Protein 1UYN (pdb70)

Foldseek 3Di:
DPCQQFVVVVLVVVVVVVVQVVQVVVQVPDDDFKKKKWKKKWKWKWFDDPNWIKIKIKIKIKIKMKGDPDPFKIKMKMWMWMWMKMDTVFKIKIKTKIKMKMKMWGDPPQFWIKMKIKMKMKMKIWMWGHPDDPFIWIKIKMKMKMKIWIKIWGWDCVFTKIKMWTKMKIWMWIAWMWTPGDPPTQTFHIDIDIWIKIKIKMWTWNAPDPFKIKIKMKMKMWTPDDDTSDTVSIDIKIKIKMWMWGDPDPFKIKIWMWMWIDDVRIIMIMIMIMMMGDD

Solvent-accessible surface area: 13043 Å² total; per-residue (Å²): 135,16,48,3,0,11,5,0,0,7,1,0,2,22,0,0,2,26,8,5,73,12,11,3,19,13,3,42,48,19,45,97,34,64,30,47,32,53,27,43,9,91,9,21,10,59,34,44,37,76,66,34,99,4,125,1,185,6,30,2,90,20,90,5,80,1,20,82,101,34,177,64,30,2,38,10,44,14,88,2,110,11,130,4,56,2,47,26,134,56,14,74,3,85,3,50,7,96,4,78,0,34,6,88,30,88,18,51,52,144,132,7,18,107,0,22,10,74,0,95,0,123,5,94,0,30,3,37,40,53,49,50,106,109,78,100,0,68,7,57,2,59,0,20,0,49,1,100,9,57,17,39,6,81,42,57,134,142,23,49,57,17,65,40,28,21,81,10,94,0,45,0,107,2,75,64,16,66,17,154,64,26,111,69,38,70,62,2,83,79,31,82,35,18,0,59,0,14,32,50,21,87,33,102,16,87,67,114,63,140,47,22,32,79,5,42,28,51,20,67,23,99,27,88,68,45,62,86,5,89,11,101,63,114,87,58,35,118,34,62,10,105,5,27,20,46,78,140,40,98,24,124,10,4,19,51,35,99,28,93,7,16,23,145,99,12,10,1,96,11,20,25,97,1,75,2,62,36,166

Secondary structure (DSSP, 8-state):
--HHHHHHHHHHHHHHHHHHHHHHHTTTS--SSEEEEEEEEEEEEEEE-SS-EEEEEEEEEEEEEEEEEETTEEEEEEEEEEEEEEEETTEEEEEEEEEEEEEEEEEETTTEEEEEEEEEEEEEEEEEEE-SSS-EEEEEEEEEEEEEEEEEEE-----EEEEEEEEEEEEEEE--EEEES-TT--EE--EEEEEEEEEEEEEEEEE-SSSEEEEEEEEEEEESS----PPP---EEEEEEEEEEEEEETTEEEEEEEEEEEETTEEEEEEEEEEEEE-

Structure (mmCIF, N/CA/C/O backbone):
data_1UYN
#
_entry.id   1UYN
#
_cell.length_a   57.970
_cell.length_b   57.970
_cell.length_c   346.435
_cell.angle_alpha   90.00
_cell.angle_beta   90.00
_cell.angle_gamma   120.00
#
_symmetry.space_group_name_H-M   'P 61 2 2'
#
loop_
_entity.id
_entity.type
_entity.pdbx_description
1 polymer NALP
2 non-polymer 'PENTAETHYLENE GLYCOL MONODECYL ETHER'
3 non-polymer 'SULFATE ION'
4 water water
#
loop_
_atom_site.group_PDB
_atom_site.id
_atom_site.type_symbol
_atom_site.label_atom_id
_atom_site.label_alt_id
_atom_site.label_comp_id
_atom_site.label_asym_id
_atom_site.label_entity_id
_atom_site.label_seq_id
_atom_site.pdbx_PDB_ins_code
_atom_site.Cartn_x
_atom_site.Cartn_y
_atom_site.Cartn_z
_atom_site.occupancy
_atom_site.B_iso_or_equiv
_atom_site.auth_seq_id
_atom_site.auth_comp_id
_atom_site.auth_asym_id
_atom_site.auth_atom_id
_atom_site.pdbx_PDB_model_num
ATOM 1 N N . ALA A 1 10 ? 10.692 23.285 209.955 1.00 40.24 786 ALA X N 1
ATOM 2 C CA . ALA A 1 10 ? 11.116 22.612 208.699 1.00 40.02 786 ALA X CA 1
ATOM 3 C C . ALA A 1 10 ? 9.921 22.310 207.781 1.00 39.97 786 ALA X C 1
ATOM 4 O O . ALA A 1 10 ? 9.457 21.154 207.694 1.00 41.72 786 ALA X O 1
ATOM 6 N N . ALA A 1 11 ? 9.451 23.346 207.070 1.00 38.45 787 ALA X N 1
ATOM 7 C CA . ALA A 1 11 ? 8.568 23.199 205.898 1.00 36.12 787 ALA X CA 1
ATOM 8 C C . ALA A 1 11 ? 9.383 23.003 204.597 1.00 33.97 787 ALA X C 1
ATOM 9 O O . ALA A 1 11 ? 9.273 23.760 203.607 1.00 34.29 787 ALA X O 1
ATOM 11 N N . THR A 1 12 ? 10.199 21.957 204.587 1.00 30.86 788 THR X N 1
ATOM 12 C CA . THR A 1 12 ? 10.956 21.607 203.390 1.00 28.12 788 THR X CA 1
ATOM 13 C C . THR A 1 12 ? 10.023 21.082 202.316 1.00 26.21 788 THR X C 1
ATOM 14 O O . THR A 1 12 ? 10.446 20.961 201.148 1.00 25.60 788 THR X O 1
ATOM 18 N N . VAL A 1 13 ? 8.790 20.735 202.707 1.00 23.70 789 VAL X N 1
ATOM 19 C CA . VAL A 1 13 ? 7.822 20.171 201.774 1.00 22.43 789 VAL X CA 1
ATOM 20 C C . VAL A 1 13 ? 7.397 21.154 200.692 1.00 20.84 789 VAL X C 1
ATOM 21 O O . VAL A 1 13 ? 7.208 20.754 199.534 1.00 21.61 789 VAL X O 1
ATOM 25 N N . TYR A 1 14 ? 7.310 22.428 201.014 1.00 18.52 790 TYR X N 1
ATOM 26 C CA . TYR A 1 14 ? 7.067 23.387 199.965 1.00 17.92 790 TYR X CA 1
ATOM 27 C C . TYR A 1 14 ? 8.245 23.538 198.993 1.00 17.52 790 TYR X C 1
ATOM 28 O O . TYR A 1 14 ? 8.030 23.579 197.801 1.00 17.31 790 TYR X O 1
ATOM 37 N N . ALA A 1 15 ? 9.478 23.635 199.491 1.00 17.29 791 ALA X N 1
ATOM 38 C CA . ALA A 1 15 ? 10.657 23.729 198.607 1.00 17.13 791 ALA X CA 1
ATOM 39 C C . ALA A 1 15 ? 10.752 22.535 197.672 1.00 17.46 791 ALA X C 1
ATOM 40 O O . ALA A 1 15 ? 11.008 22.688 196.503 1.00 17.44 791 ALA X O 1
ATOM 42 N N . ASP A 1 16 ? 10.542 21.353 198.228 1.00 17.94 792 ASP X N 1
ATOM 43 C CA . ASP A 1 16 ? 10.699 20.094 197.544 1.00 18.18 792 ASP X CA 1
ATOM 44 C C . ASP A 1 16 ? 9.669 19.848 196.472 1.00 18.02 792 ASP X C 1
ATOM 45 O O . ASP A 1 16 ? 9.992 19.300 195.417 1.00 18.45 792 ASP X O 1
ATOM 50 N N . SER A 1 17 ? 8.418 20.179 196.755 1.00 18.24 793 SER X N 1
ATOM 51 C CA . SER A 1 17 ? 7.345 20.035 195.759 1.00 18.36 793 SER X CA 1
ATOM 52 C C . SER A 1 17 ? 7.564 21.001 194.616 1.00 18.89 793 SER X C 1
ATOM 53 O O . SER A 1 17 ? 7.540 20.608 193.446 1.00 18.65 793 SER X O 1
ATOM 56 N N . THR A 1 18 ? 7.861 22.258 194.927 1.00 19.88 794 THR X N 1
ATOM 57 C CA . THR A 1 18 ? 8.227 23.197 193.861 1.00 20.80 794 THR X CA 1
ATOM 58 C C . THR A 1 18 ? 9.382 22.683 193.020 1.00 20.71 794 THR X C 1
ATOM 59 O O . THR A 1 18 ? 9.310 22.687 191.802 1.00 21.65 794 THR X O 1
ATOM 63 N N . ALA A 1 19 ? 10.445 22.249 193.673 1.00 20.65 795 ALA X N 1
ATOM 64 C CA . ALA A 1 19 ? 11.587 21.622 192.980 1.00 21.19 795 ALA X CA 1
ATOM 65 C C . ALA A 1 19 ? 11.157 20.449 192.073 1.00 21.58 795 ALA X C 1
ATOM 66 O O . ALA A 1 19 ? 11.649 20.321 190.943 1.00 21.91 795 ALA X O 1
ATOM 68 N N . ALA A 1 20 ? 10.268 19.588 192.589 1.00 21.57 796 ALA X N 1
ATOM 69 C CA . ALA A 1 20 ? 9.757 18.446 191.824 1.00 21.51 796 ALA X CA 1
ATOM 70 C C . ALA A 1 20 ? 9.003 18.877 190.577 1.00 21.03 796 ALA X C 1
ATOM 71 O O . ALA A 1 20 ? 9.093 18.224 189.558 1.00 20.67 796 ALA X O 1
ATOM 73 N N . HIS A 1 21 ? 8.280 19.990 190.667 1.00 21.48 797 HIS X N 1
ATOM 74 C CA . HIS A 1 21 ? 7.546 20.536 189.528 1.00 21.52 797 HIS X CA 1
ATOM 75 C C . HIS A 1 21 ? 8.488 21.100 188.443 1.00 21.97 797 HIS X C 1
ATOM 76 O O . HIS A 1 21 ? 8.360 20.753 187.260 1.00 22.29 797 HIS X O 1
ATOM 83 N N . ALA A 1 22 ? 9.408 21.976 188.844 1.00 21.54 798 ALA X N 1
ATOM 84 C CA . ALA A 1 22 ? 10.452 22.488 187.931 1.00 21.45 798 ALA X CA 1
ATOM 85 C C . ALA A 1 22 ? 11.202 21.401 187.163 1.00 21.18 798 ALA X C 1
ATOM 86 O O . ALA A 1 22 ? 11.597 21.577 186.001 1.00 20.47 798 ALA X O 1
ATOM 88 N N . ASP A 1 23 ? 11.448 20.298 187.855 1.00 21.47 799 ASP X N 1
ATOM 89 C CA . ASP A 1 23 ? 12.254 19.203 187.332 1.00 20.72 799 ASP X CA 1
ATOM 90 C C . ASP A 1 23 ? 11.421 18.495 186.279 1.00 21.08 799 ASP X C 1
ATOM 91 O O . ASP A 1 23 ? 11.902 18.205 185.194 1.00 22.10 799 ASP X O 1
ATOM 96 N N . MET A 1 24 ? 10.149 18.269 186.583 1.00 21.20 800 MET X N 1
ATOM 97 C CA . MET A 1 24 ? 9.227 17.707 185.610 1.00 21.28 800 MET X CA 1
ATOM 98 C C . MET A 1 24 ? 9.062 18.581 184.412 1.00 20.13 800 MET X C 1
ATOM 99 O O . MET A 1 24 ? 8.994 18.071 183.304 1.00 20.42 800 MET X O 1
ATOM 104 N N . GLN A 1 25 ? 8.974 19.883 184.641 1.00 20.29 801 GLN X N 1
ATOM 105 C CA . GLN A 1 25 ? 8.844 20.897 183.602 1.00 20.33 801 GLN X CA 1
ATOM 106 C C . GLN A 1 25 ? 10.007 20.895 182.624 1.00 21.05 801 GLN X C 1
ATOM 107 O O . GLN A 1 25 ? 9.810 21.179 181.460 1.00 23.09 801 GLN X O 1
ATOM 113 N N . GLY A 1 26 ? 11.214 20.568 183.057 1.00 21.01 802 GLY X N 1
ATOM 114 C CA . GLY A 1 26 ? 12.327 20.518 182.134 1.00 20.81 802 GLY X CA 1
ATOM 115 C C . GLY A 1 26 ? 12.153 19.399 181.117 1.00 21.36 802 GLY X C 1
ATOM 116 O O . GLY A 1 26 ? 12.620 19.488 179.964 1.00 22.02 802 GLY X O 1
ATOM 117 N N . ARG A 1 27 ? 11.549 18.300 181.538 1.00 21.41 803 ARG X N 1
ATOM 118 C CA . ARG A 1 27 ? 11.339 17.216 180.603 1.00 22.21 803 ARG X CA 1
ATOM 119 C C . ARG A 1 27 ? 10.173 17.560 179.682 1.00 22.59 803 ARG X C 1
ATOM 120 O O . ARG A 1 27 ? 10.219 17.222 178.487 1.00 22.61 803 ARG X O 1
ATOM 128 N N . ARG A 1 28 ? 9.156 18.249 180.206 1.00 21.72 804 ARG X N 1
ATOM 129 C CA . ARG A 1 28 ? 8.045 18.655 179.349 1.00 21.67 804 ARG X CA 1
ATOM 130 C C . ARG A 1 28 ? 8.560 19.489 178.201 1.00 21.42 804 ARG X C 1
ATOM 131 O O . ARG A 1 28 ? 8.114 19.327 177.070 1.00 20.90 804 ARG X O 1
ATOM 139 N N . LEU A 1 29 ? 9.492 20.386 178.495 1.00 21.88 805 LEU X N 1
ATOM 140 C CA . LEU A 1 29 ? 10.098 21.218 177.466 1.00 22.37 805 LEU X CA 1
ATOM 141 C C . LEU A 1 29 ? 10.938 20.367 176.469 1.00 22.98 805 LEU X C 1
ATOM 142 O O . LEU A 1 29 ? 10.952 20.632 175.256 1.00 22.08 805 LEU X O 1
ATOM 147 N N . LYS A 1 30 ? 11.638 19.357 176.988 1.00 23.59 806 LYS X N 1
ATOM 148 C CA . LYS A 1 30 ? 12.434 18.461 176.148 1.00 24.26 806 LYS X CA 1
ATOM 149 C C . LYS A 1 30 ? 11.533 17.869 175.082 1.00 23.01 806 LYS X C 1
ATOM 150 O O . LYS A 1 30 ? 11.899 17.795 173.927 1.00 23.58 806 LYS X O 1
ATOM 156 N N . ALA A 1 31 ? 10.341 17.479 175.479 1.00 21.90 807 ALA X N 1
ATOM 157 C CA . ALA A 1 31 ? 9.409 16.759 174.625 1.00 21.45 807 ALA X CA 1
ATOM 158 C C . ALA A 1 31 ? 8.909 17.614 173.433 1.00 21.56 807 ALA X C 1
ATOM 159 O O . ALA A 1 31 ? 8.745 17.150 172.305 1.00 21.15 807 ALA X O 1
ATOM 161 N N . VAL A 1 32 ? 8.667 18.874 173.707 1.00 21.51 808 VAL X N 1
ATOM 162 C CA . VAL A 1 32 ? 8.272 19.823 172.697 1.00 21.68 808 VAL X CA 1
ATOM 163 C C . VAL A 1 32 ? 9.448 20.114 171.746 1.00 22.15 808 VAL X C 1
ATOM 164 O O . VAL A 1 32 ? 9.259 20.332 170.548 1.00 21.80 808 VAL X O 1
ATOM 168 N N . SER A 1 33 ? 10.657 20.159 172.298 1.00 22.43 809 SER X N 1
ATOM 169 C CA . SER A 1 33 ? 11.877 20.370 171.511 1.00 22.76 809 SER X CA 1
ATOM 170 C C . SER A 1 33 ? 12.207 19.151 170.674 1.00 23.06 809 SER X C 1
ATOM 171 O O . SER A 1 33 ? 12.778 19.270 169.620 1.00 23.31 809 SER X O 1
ATOM 174 N N . ASP A 1 34 ? 11.875 17.968 171.153 1.00 24.05 810 ASP X N 1
ATOM 175 C CA . ASP A 1 34 ? 12.085 16.765 170.366 1.00 24.79 810 ASP X CA 1
ATOM 176 C C . ASP A 1 34 ? 11.134 16.806 169.151 1.00 24.27 810 ASP X C 1
ATOM 177 O O . ASP A 1 34 ? 11.526 16.439 168.039 1.00 23.98 810 ASP X O 1
ATOM 182 N N . GLY A 1 35 ? 9.934 17.352 169.361 1.00 23.18 811 GLY X N 1
ATOM 183 C CA . GLY A 1 35 ? 8.931 17.514 168.344 1.00 23.02 811 GLY X CA 1
ATOM 184 C C . GLY A 1 35 ? 9.276 18.399 167.184 1.00 23.93 811 GLY X C 1
ATOM 185 O O . GLY A 1 35 ? 8.572 18.413 166.164 1.00 23.95 811 GLY X O 1
ATOM 186 N N . LEU A 1 36 ? 10.328 19.189 167.350 1.00 25.76 812 LEU X N 1
ATOM 187 C CA . LEU A 1 36 ? 10.897 20.002 166.272 1.00 26.67 812 LEU X CA 1
ATOM 188 C C . LEU A 1 36 ? 11.717 19.190 165.271 1.00 28.79 812 LEU X C 1
ATOM 189 O O . LEU A 1 36 ? 11.857 19.600 164.118 1.00 29.13 812 LEU X O 1
ATOM 194 N N . ASP A 1 37 ? 12.250 18.050 165.709 1.00 31.35 813 ASP X N 1
ATOM 195 C CA . ASP A 1 37 ? 13.157 17.226 164.892 1.00 33.78 813 ASP X CA 1
ATOM 196 C C . ASP A 1 37 ? 12.388 16.346 163.883 1.00 36.73 813 ASP X C 1
ATOM 197 O O . ASP A 1 37 ? 12.777 16.208 162.732 1.00 36.93 813 ASP X O 1
ATOM 202 N N . HIS A 1 38 ? 11.274 15.781 164.334 1.00 40.71 814 HIS X N 1
ATOM 203 C CA . HIS A 1 38 ? 10.550 14.742 163.592 1.00 43.72 814 HIS X CA 1
ATOM 204 C C . HIS A 1 38 ? 10.112 15.227 162.230 1.00 44.64 814 HIS X C 1
ATOM 205 O O . HIS A 1 38 ? 10.114 14.469 161.270 1.00 45.54 814 HIS X O 1
ATOM 212 N N . ASN A 1 39 ? 9.770 16.506 162.157 1.00 45.91 815 ASN X N 1
ATOM 213 C CA . ASN A 1 39 ? 9.011 17.046 161.041 1.00 46.67 815 ASN X CA 1
ATOM 214 C C . ASN A 1 39 ? 9.669 16.835 159.680 1.00 46.58 815 ASN X C 1
ATOM 215 O O . ASN A 1 39 ? 10.869 17.092 159.506 1.00 47.00 815 ASN X O 1
ATOM 220 N N . GLY A 1 40 ? 8.852 16.307 158.758 1.00 46.10 816 GLY X N 1
ATOM 221 C CA . GLY A 1 40 ? 9.131 16.218 157.332 1.00 45.23 816 GLY X CA 1
ATOM 222 C C . GLY A 1 40 ? 8.217 17.254 156.687 1.00 44.30 816 GLY X C 1
ATOM 223 O O . GLY A 1 40 ? 8.276 18.409 157.066 1.00 45.34 816 GLY X O 1
ATOM 224 N N . THR A 1 41 ? 7.381 16.871 155.725 1.00 43.13 817 THR X N 1
ATOM 225 C CA . THR A 1 41 ? 6.413 17.809 155.122 1.00 41.64 817 THR X CA 1
ATOM 226 C C . THR A 1 41 ? 5.651 18.990 155.767 1.00 40.20 817 THR X C 1
ATOM 227 O O . THR A 1 41 ? 6.200 20.082 155.940 1.00 40.38 817 THR X O 1
ATOM 229 N N . GLY A 1 42 ? 4.377 18.787 156.084 1.00 37.87 818 GLY X N 1
ATOM 230 C CA . GLY A 1 42 ? 3.476 19.901 156.287 1.00 35.66 818 GLY X CA 1
ATOM 231 C C . GLY A 1 42 ? 3.359 20.297 157.730 1.00 33.49 818 GLY X C 1
ATOM 232 O O . GLY A 1 42 ? 4.221 21.004 158.270 1.00 33.63 818 GLY X O 1
ATOM 233 N N . LEU A 1 43 ? 2.272 19.863 158.340 1.00 30.76 819 LEU X N 1
ATOM 234 C CA . LEU A 1 43 ? 1.898 20.288 159.681 1.00 29.01 819 LEU X CA 1
ATOM 235 C C . LEU A 1 43 ? 1.401 19.086 160.447 1.00 27.80 819 LEU X C 1
ATOM 236 O O . LEU A 1 43 ? 0.517 18.382 159.985 1.00 27.15 819 LEU X O 1
ATOM 241 N N . ARG A 1 44 ? 2.006 18.835 161.595 1.00 26.97 820 ARG X N 1
ATOM 242 C CA . ARG A 1 44 ? 1.580 17.780 162.483 1.00 27.14 820 ARG X CA 1
ATOM 243 C C . ARG A 1 44 ? 0.732 18.343 163.637 1.00 25.93 820 ARG X C 1
ATOM 244 O O . ARG A 1 44 ? 1.017 19.443 164.169 1.00 24.93 820 ARG X O 1
ATOM 252 N N . VAL A 1 45 ? -0.262 17.558 164.055 1.00 24.08 821 VAL X N 1
ATOM 253 C CA . VAL A 1 45 ? -0.936 17.784 165.324 1.00 23.71 821 VAL X CA 1
ATOM 254 C C . VAL A 1 45 ? -0.663 16.563 166.235 1.00 23.78 821 VAL X C 1
ATOM 255 O O . VAL A 1 45 ? -0.746 15.438 165.797 1.00 22.74 821 VAL X O 1
ATOM 259 N N . ILE A 1 46 ? -0.327 16.808 167.499 1.00 24.58 822 ILE X N 1
ATOM 260 C CA . ILE A 1 46 ? 0.258 15.789 168.373 1.00 25.49 822 ILE X CA 1
ATOM 261 C C . ILE A 1 46 ? -0.399 15.745 169.756 1.00 24.77 822 ILE X C 1
ATOM 262 O O . ILE A 1 46 ? -0.486 16.758 170.427 1.00 24.71 822 ILE X O 1
ATOM 267 N N . ALA A 1 47 ? -0.860 14.576 170.169 1.00 24.29 823 ALA X N 1
ATOM 268 C CA . ALA A 1 47 ? -1.391 14.369 171.524 1.00 24.77 823 ALA X CA 1
ATOM 269 C C . ALA A 1 47 ? -0.521 13.352 172.259 1.00 25.08 823 ALA X C 1
ATOM 270 O O . ALA A 1 47 ? -0.241 12.280 171.721 1.00 25.10 823 ALA X O 1
ATOM 272 N N . GLN A 1 48 ? -0.139 13.667 173.491 1.00 25.59 824 GLN X N 1
ATOM 273 C CA . GLN A 1 48 ? 0.894 12.932 174.230 1.00 26.06 824 GLN X CA 1
ATOM 274 C C . GLN A 1 48 ? 0.524 12.808 175.716 1.00 26.63 824 GLN X C 1
ATOM 275 O O . GLN A 1 48 ? -0.031 13.732 176.319 1.00 25.29 824 GLN X O 1
ATOM 281 N N . THR A 1 49 ? 0.847 11.649 176.287 1.00 27.52 825 THR X N 1
ATOM 282 C CA . THR A 1 49 ? 0.988 11.483 177.736 1.00 28.01 825 THR X CA 1
ATOM 283 C C . THR A 1 49 ? 2.426 11.194 178.183 1.00 27.75 825 THR X C 1
ATOM 284 O O . THR A 1 49 ? 3.023 10.205 177.769 1.00 26.68 825 THR X O 1
ATOM 288 N N . GLN A 1 50 ? 2.964 12.038 179.053 1.00 28.28 826 GLN X N 1
ATOM 289 C CA . GLN A 1 50 ? 4.263 11.768 179.669 1.00 28.86 826 GLN X CA 1
ATOM 290 C C . GLN A 1 50 ? 4.016 11.368 181.121 1.00 28.48 826 GLN X C 1
ATOM 291 O O . GLN A 1 50 ? 3.406 12.123 181.823 1.00 28.93 826 GLN X O 1
ATOM 297 N N . GLN A 1 51 ? 4.424 10.166 181.539 1.00 28.64 827 GLN X N 1
ATOM 298 C CA . GLN A 1 51 ? 4.461 9.766 182.971 1.00 28.91 827 GLN X CA 1
ATOM 299 C C . GLN A 1 51 ? 5.888 9.860 183.567 1.00 27.73 827 GLN X C 1
ATOM 300 O O . GLN A 1 51 ? 6.861 9.550 182.912 1.00 27.09 827 GLN X O 1
ATOM 306 N N . ASP A 1 52 ? 5.976 10.267 184.827 1.00 27.41 828 ASP X N 1
ATOM 307 C CA . ASP A 1 52 ? 7.230 10.519 185.546 1.00 26.71 828 ASP X CA 1
ATOM 308 C C . ASP A 1 52 ? 7.185 9.800 186.869 1.00 25.99 828 ASP X C 1
ATOM 309 O O . ASP A 1 52 ? 6.122 9.692 187.464 1.00 25.99 828 ASP X O 1
ATOM 314 N N . GLY A 1 53 ? 8.330 9.337 187.359 1.00 25.69 829 GLY X N 1
ATOM 315 C CA . GLY A 1 53 ? 8.344 8.534 188.569 1.00 25.57 829 GLY X CA 1
ATOM 316 C C . GLY A 1 53 ? 9.729 8.351 189.127 1.00 25.67 829 GLY X C 1
ATOM 317 O O . GLY A 1 53 ? 10.512 7.607 188.590 1.00 26.31 829 GLY X O 1
ATOM 318 N N . GLY A 1 54 ? 10.038 9.028 190.216 1.00 25.77 830 GLY X N 1
ATOM 319 C CA . GLY A 1 54 ? 11.334 8.873 190.841 1.00 25.53 830 GLY X CA 1
ATOM 320 C C . GLY A 1 54 ? 11.351 9.032 192.344 1.00 25.58 830 GLY X C 1
ATOM 321 O O . GLY A 1 54 ? 10.315 9.189 192.995 1.00 25.48 830 GLY X O 1
ATOM 322 N N . THR A 1 55 ? 12.564 8.946 192.874 1.00 25.90 831 THR X N 1
ATOM 323 C CA . THR A 1 55 ? 12.873 9.276 194.254 1.00 26.46 831 THR X CA 1
ATOM 324 C C . THR A 1 55 ? 13.939 10.384 194.247 1.00 26.86 831 THR X C 1
ATOM 325 O O . THR A 1 55 ? 14.688 10.532 193.271 1.00 26.13 831 THR X O 1
ATOM 329 N N . TRP A 1 56 ? 14.012 11.162 195.330 1.00 27.24 83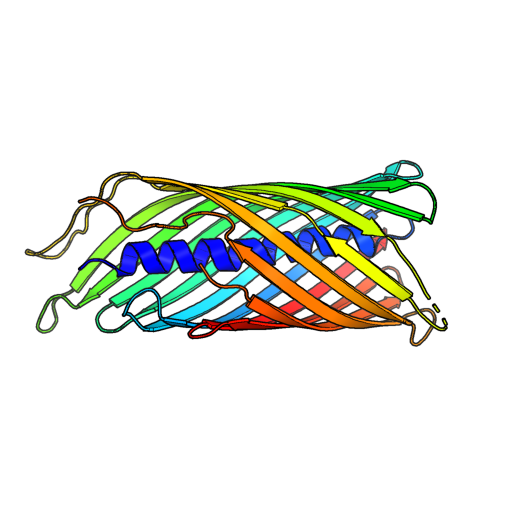2 TRP X N 1
ATOM 330 C CA . TRP A 1 56 ? 14.933 12.290 195.372 1.00 27.88 832 TRP X CA 1
ATOM 331 C C . TRP A 1 56 ? 15.230 12.679 196.812 1.00 28.79 832 TRP X C 1
ATOM 332 O O . TRP A 1 56 ? 14.332 13.058 197.543 1.00 29.44 832 TRP X O 1
ATOM 343 N N . GLU A 1 57 ? 16.482 12.563 197.235 1.00 29.83 833 GLU X N 1
ATOM 344 C CA . GLU A 1 57 ? 16.932 13.224 198.457 1.00 30.93 833 GLU X CA 1
ATOM 345 C C . GLU A 1 57 ? 17.296 14.696 198.192 1.00 31.03 833 GLU X C 1
ATOM 346 O O . GLU A 1 57 ? 18.270 14.983 197.498 1.00 31.44 833 GLU X O 1
ATOM 352 N N . GLN A 1 58 ? 16.524 15.612 198.762 1.00 31.37 834 GLN X N 1
ATOM 353 C CA . GLN A 1 58 ? 16.732 17.038 198.580 1.00 32.28 834 GLN X CA 1
ATOM 354 C C . GLN A 1 58 ? 17.182 17.650 199.888 1.00 33.21 834 GLN X C 1
ATOM 355 O O . GLN A 1 58 ? 16.371 18.231 200.632 1.00 33.86 834 GLN X O 1
ATOM 361 N N . GLY A 1 59 ? 18.482 17.511 200.168 1.00 33.73 835 GLY X N 1
ATOM 362 C CA . GLY A 1 59 ? 19.101 18.111 201.335 1.00 33.37 835 GLY X CA 1
ATOM 363 C C . GLY A 1 59 ? 18.563 17.523 202.614 1.00 33.14 835 GLY X C 1
ATOM 364 O O . GLY A 1 59 ? 18.037 18.242 203.449 1.00 33.04 835 GLY X O 1
ATOM 365 N N . GLY A 1 60 ? 18.676 16.207 202.748 1.00 32.96 836 GLY X N 1
ATOM 366 C CA . GLY A 1 60 ? 18.348 15.521 203.989 1.00 32.71 836 GLY X CA 1
ATOM 367 C C . GLY A 1 60 ? 16.983 14.837 203.976 1.00 32.32 836 GLY X C 1
ATOM 368 O O . GLY A 1 60 ? 16.718 13.937 204.796 1.00 32.51 836 GLY X O 1
ATOM 369 N N . VAL A 1 61 ? 16.131 15.230 203.031 1.00 31.25 837 VAL X N 1
ATOM 370 C CA . VAL A 1 61 ? 14.765 14.740 202.970 1.00 30.33 837 VAL X CA 1
ATOM 371 C C . VAL A 1 61 ? 14.557 13.928 201.702 1.00 29.90 837 VAL X C 1
ATOM 372 O O . VAL A 1 61 ? 14.628 14.490 200.621 1.00 30.00 837 VAL X O 1
ATOM 376 N N . GLU A 1 62 ? 14.308 12.618 201.833 1.00 29.61 838 GLU X N 1
ATOM 377 C CA . GLU A 1 62 ? 13.903 11.780 200.683 1.00 29.68 838 GLU X CA 1
ATOM 378 C C . GLU A 1 62 ? 12.438 11.971 200.383 1.00 28.56 838 GLU X C 1
ATOM 379 O O . GLU A 1 62 ? 11.631 12.114 201.283 1.00 28.96 838 GLU X O 1
ATOM 385 N N . GLY A 1 63 ? 12.106 11.911 199.105 1.00 27.68 839 GLY X N 1
ATOM 386 C CA . GLY A 1 63 ? 10.746 12.039 198.657 1.00 27.05 839 GLY X CA 1
ATOM 387 C C . GLY A 1 63 ? 10.493 11.263 197.398 1.00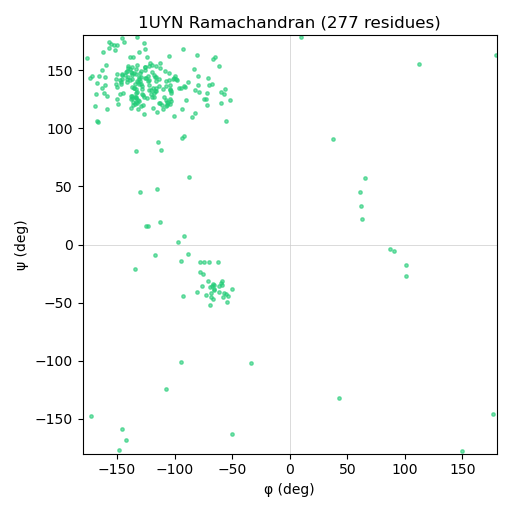 26.95 839 GLY X C 1
ATOM 388 O O . GLY A 1 63 ? 11.422 10.703 196.797 1.00 26.27 839 GLY X O 1
ATOM 389 N N . LYS A 1 64 ? 9.220 11.191 197.020 1.00 26.67 840 LYS X N 1
ATOM 390 C CA . LYS A 1 64 ? 8.813 10.397 195.885 1.00 26.73 840 LYS X CA 1
ATOM 391 C C . LYS A 1 64 ? 7.909 11.261 195.025 1.00 26.59 840 LYS X C 1
ATOM 392 O O . LYS A 1 64 ? 6.831 11.688 195.446 1.00 26.41 840 LYS X O 1
ATOM 398 N N . MET A 1 65 ? 8.370 11.528 193.815 1.00 26.46 841 MET X N 1
ATOM 399 C CA . MET A 1 65 ? 7.568 12.239 192.825 1.00 26.64 841 MET X CA 1
ATOM 400 C C . MET A 1 65 ? 6.905 11.258 191.854 1.00 25.44 841 MET X C 1
ATOM 401 O O . MET A 1 65 ? 7.486 10.259 191.451 1.00 24.63 841 MET X O 1
ATOM 406 N N . ARG A 1 66 ? 5.679 11.568 191.498 1.00 24.65 842 ARG X N 1
ATOM 407 C CA . ARG A 1 66 ? 4.958 10.870 190.449 1.00 24.71 842 ARG X CA 1
ATOM 408 C C . ARG A 1 66 ? 4.286 11.956 189.647 1.00 22.92 842 ARG X C 1
ATOM 409 O O . ARG A 1 66 ? 3.913 12.997 190.160 1.00 21.91 842 ARG X O 1
ATOM 417 N N . GLY A 1 67 ? 4.134 11.740 188.369 1.00 21.89 843 GLY X N 1
ATOM 418 C CA . GLY A 1 67 ? 3.618 12.807 187.550 1.00 21.08 843 GLY X CA 1
ATOM 419 C C . GLY A 1 67 ? 3.055 12.316 186.253 1.00 20.15 843 GLY X C 1
ATOM 420 O O . GLY A 1 67 ? 3.580 11.426 185.651 1.00 17.68 843 GLY X O 1
ATOM 421 N N . SER A 1 68 ? 1.992 12.977 185.830 1.00 20.33 844 SER X N 1
ATOM 422 C CA . SER A 1 68 ? 1.335 12.741 184.574 1.00 20.61 844 SER X CA 1
ATOM 423 C C . SER A 1 68 ? 1.049 14.054 183.854 1.00 20.63 844 SER X C 1
ATOM 424 O O . SER A 1 68 ? 0.478 14.956 184.425 1.00 21.51 844 SER X O 1
ATOM 427 N N . THR A 1 69 ? 1.352 14.128 182.576 1.00 20.62 845 THR X N 1
ATOM 428 C CA . THR A 1 69 ? 1.142 15.345 181.805 1.00 20.62 845 THR X CA 1
ATOM 429 C C . THR A 1 69 ? 0.503 15.005 180.495 1.00 20.63 845 THR X C 1
ATOM 430 O O . THR A 1 69 ? 1.071 14.241 179.746 1.00 20.31 845 THR X O 1
ATOM 434 N N . GLN A 1 70 ? -0.680 15.554 180.214 1.00 21.85 846 GLN X N 1
ATOM 435 C CA . GLN A 1 70 ? -1.263 15.468 178.862 1.00 22.28 846 GLN X CA 1
ATOM 436 C C . GLN A 1 70 ? -0.931 16.728 178.102 1.00 21.35 846 GLN X C 1
ATOM 437 O O . GLN A 1 70 ? -1.014 17.824 178.644 1.00 21.32 846 GLN X O 1
ATOM 443 N N . THR A 1 71 ? -0.504 16.555 176.861 1.00 20.43 847 THR X N 1
ATOM 444 C CA . THR A 1 71 ? -0.180 17.673 176.002 1.00 19.89 847 THR X CA 1
ATOM 445 C C . THR A 1 71 ? -0.842 17.485 174.669 1.00 19.01 847 THR X C 1
ATOM 446 O O . THR A 1 71 ? -0.882 16.375 174.146 1.00 19.68 847 THR X O 1
ATOM 450 N N . VAL A 1 72 ? -1.352 18.573 174.125 1.00 18.37 848 VAL X N 1
ATOM 451 C CA . VAL A 1 72 ? -1.715 18.650 172.724 1.00 18.17 848 VAL X CA 1
ATOM 452 C C . VAL A 1 72 ? -0.844 19.732 172.113 1.00 18.25 848 VAL X C 1
ATOM 453 O O . VAL A 1 72 ? -0.520 20.705 172.773 1.00 17.48 848 VAL X O 1
ATOM 457 N N . GLY A 1 73 ? -0.456 19.547 170.850 1.00 18.65 849 GLY X N 1
ATOM 458 C CA . GLY A 1 73 ? 0.552 20.399 170.235 1.00 18.58 849 GLY X CA 1
ATOM 459 C C . GLY A 1 73 ? 0.515 20.370 168.717 1.00 18.70 849 GLY X C 1
ATOM 460 O O . GLY A 1 73 ? 0.016 19.456 168.127 1.00 18.39 849 GLY X O 1
ATOM 461 N N . ILE A 1 74 ? 0.982 21.425 168.085 1.00 19.34 850 ILE X N 1
ATOM 462 C CA . ILE A 1 74 ? 1.238 21.372 166.678 1.00 20.74 850 ILE X CA 1
ATOM 463 C C . ILE A 1 74 ? 2.667 21.693 166.399 1.00 20.97 850 ILE X C 1
ATOM 464 O O . ILE A 1 74 ? 3.307 22.389 167.177 1.00 20.44 850 ILE X O 1
ATOM 469 N N . ALA A 1 75 ? 3.149 21.155 165.279 1.00 21.72 851 ALA X N 1
ATOM 470 C CA . ALA A 1 75 ? 4.423 21.565 164.709 1.00 22.72 851 ALA X CA 1
ATOM 471 C C . ALA A 1 75 ? 4.331 21.681 163.208 1.00 23.22 851 ALA X C 1
ATOM 472 O O . ALA A 1 75 ? 3.578 20.980 162.599 1.00 23.05 851 ALA X O 1
ATOM 474 N N . ALA A 1 76 ? 5.125 22.553 162.604 1.00 24.59 852 ALA X N 1
ATOM 475 C CA . ALA A 1 76 ? 5.014 22.799 161.164 1.00 25.23 852 ALA X CA 1
ATOM 476 C C . ALA A 1 76 ? 6.199 23.583 160.614 1.00 25.60 852 ALA X C 1
ATOM 477 O O . ALA A 1 76 ? 6.656 24.534 161.230 1.00 25.46 852 ALA X O 1
ATOM 479 N N . LYS A 1 77 ? 6.657 23.169 159.436 1.00 26.64 853 LYS X N 1
ATOM 480 C CA . LYS A 1 77 ? 7.552 23.951 158.594 1.00 27.58 853 LYS X CA 1
ATOM 481 C C . LYS A 1 77 ? 6.965 25.303 158.309 1.00 27.67 853 LYS X C 1
ATOM 482 O O . LYS A 1 77 ? 6.052 25.418 157.541 1.00 27.71 853 LYS X O 1
ATOM 488 N N . THR A 1 78 ? 7.502 26.325 158.942 1.00 28.85 854 THR X N 1
ATOM 489 C CA . THR A 1 78 ? 7.104 27.712 158.700 1.00 29.37 854 THR X CA 1
ATOM 490 C C . THR A 1 78 ? 7.955 28.399 157.621 1.00 29.48 854 THR X C 1
ATOM 491 O O . THR A 1 78 ? 7.793 29.591 157.390 1.00 30.36 854 THR X O 1
ATOM 495 N N . GLY A 1 79 ? 8.832 27.640 156.946 1.00 28.73 855 GLY X N 1
ATOM 496 C CA . GLY A 1 79 ? 9.888 28.183 156.104 1.00 27.62 855 GLY X CA 1
ATOM 497 C C . GLY A 1 79 ? 10.696 27.030 155.521 1.00 27.27 855 GLY X C 1
ATOM 498 O O . GLY A 1 79 ? 10.613 25.901 155.999 1.00 27.19 855 GLY X O 1
ATOM 499 N N . GLU A 1 80 ? 11.474 27.280 154.471 1.00 26.65 856 GLU X N 1
ATOM 500 C CA . GLU A 1 80 ? 12.261 26.196 153.863 1.00 25.90 856 GLU X CA 1
ATOM 501 C C . GLU A 1 80 ? 13.230 25.544 154.890 0.50 24.56 856 GLU X C 1
ATOM 502 O O . GLU A 1 80 ? 13.473 24.339 154.837 0.50 23.75 856 GLU X O 1
ATOM 508 N N . ASN A 1 81 ? 13.715 26.346 155.846 1.00 23.17 857 ASN X N 1
ATOM 509 C CA . ASN A 1 81 ? 14.619 25.908 156.919 1.00 22.32 857 ASN X CA 1
ATOM 510 C C . ASN A 1 81 ? 14.130 26.159 158.349 1.00 20.96 857 ASN X C 1
ATOM 511 O O . ASN A 1 81 ? 14.924 26.156 159.281 1.00 20.09 857 ASN X O 1
ATOM 516 N N . THR A 1 82 ? 12.851 26.437 158.537 1.00 19.66 858 THR X N 1
ATOM 517 C CA . THR A 1 82 ? 12.359 26.791 159.850 1.00 18.32 858 THR X CA 1
ATOM 518 C C . THR A 1 82 ? 11.253 25.875 160.272 1.00 17.85 858 THR X C 1
ATOM 519 O O . THR A 1 82 ? 10.459 25.484 159.471 1.00 18.25 858 THR X O 1
ATOM 523 N N . THR A 1 83 ? 11.237 25.498 161.543 1.00 17.64 859 THR X N 1
ATOM 524 C CA . THR A 1 83 ? 10.176 24.678 162.082 1.00 17.34 859 THR X CA 1
ATOM 525 C C . THR A 1 83 ? 9.689 25.325 163.351 1.00 17.20 859 THR X C 1
ATOM 526 O O . THR A 1 83 ? 10.474 25.862 164.069 1.00 16.75 859 THR X O 1
ATOM 530 N N . ALA A 1 84 ? 8.386 25.287 163.614 1.00 17.41 860 ALA X N 1
ATOM 531 C CA . ALA A 1 84 ? 7.848 25.862 164.842 1.00 17.51 860 ALA X CA 1
ATOM 532 C C . ALA A 1 84 ? 6.884 24.913 165.476 1.00 17.16 860 ALA X C 1
ATOM 533 O O . ALA A 1 84 ? 6.280 24.081 164.825 1.00 17.87 860 ALA X O 1
ATOM 535 N N . ALA A 1 85 ? 6.804 25.013 166.782 1.00 17.64 861 ALA X N 1
ATOM 536 C CA . ALA A 1 85 ? 5.905 24.192 167.570 1.00 17.71 861 ALA X CA 1
ATOM 537 C C . ALA A 1 85 ? 5.340 25.010 168.694 1.00 16.87 861 ALA X C 1
ATOM 538 O O . ALA A 1 85 ? 5.933 25.967 169.163 1.00 16.54 861 ALA X O 1
ATOM 540 N N . ALA A 1 86 ? 4.131 24.644 169.036 1.00 16.96 862 ALA X N 1
ATOM 541 C CA . ALA A 1 86 ? 3.412 25.234 170.111 1.00 16.80 862 ALA X CA 1
ATOM 542 C C . ALA A 1 86 ? 2.607 24.089 170.730 1.00 17.10 862 ALA X C 1
ATOM 543 O O . ALA A 1 86 ? 1.916 23.319 170.052 1.00 15.27 862 ALA X O 1
ATOM 545 N N . THR A 1 87 ? 2.723 23.986 172.047 1.00 18.27 863 THR X N 1
ATOM 546 C CA . THR A 1 87 ? 2.096 22.905 172.803 1.00 18.98 863 THR X CA 1
ATOM 547 C C . THR A 1 87 ? 1.473 23.448 174.061 1.00 18.87 863 THR X C 1
ATOM 548 O O . THR A 1 87 ? 1.946 24.408 174.668 1.00 18.51 863 THR X O 1
ATOM 552 N N . LEU A 1 88 ? 0.371 22.834 174.413 1.00 19.80 864 LEU X N 1
ATOM 553 C CA . LEU A 1 88 ? -0.337 23.158 175.632 1.00 20.55 864 LEU X CA 1
ATOM 554 C C . LEU A 1 88 ? -0.406 21.908 176.481 1.00 19.98 864 LEU X C 1
ATOM 555 O O . LEU A 1 88 ? -0.677 20.820 176.007 1.00 17.07 864 LEU X O 1
ATOM 560 N N . GLY A 1 89 ? -0.075 22.096 177.754 1.00 21.09 865 GLY X N 1
ATOM 561 C CA . GLY A 1 89 ? 0.188 21.001 178.648 1.00 21.27 865 GLY X CA 1
ATOM 562 C C . GLY A 1 89 ? -0.571 21.257 179.911 1.00 21.77 865 GLY X C 1
ATOM 563 O O . GLY A 1 89 ? -0.489 22.359 180.467 1.00 20.86 865 GLY X O 1
ATOM 564 N N . MET A 1 90 ? -1.292 20.218 180.342 1.00 22.30 866 MET X N 1
ATOM 565 C CA . MET A 1 90 ? -1.887 20.142 181.657 1.00 22.68 866 MET X CA 1
ATOM 566 C C . MET A 1 90 ? -1.308 18.964 182.439 1.00 21.99 866 MET X C 1
ATOM 567 O O . MET A 1 90 ? -1.256 17.829 181.979 1.00 21.61 866 MET X O 1
ATOM 572 N N . GLY A 1 91 ? -0.828 19.282 183.631 1.00 21.71 867 GLY X N 1
ATOM 573 C CA . GLY A 1 91 ? -0.086 18.373 184.466 1.00 21.34 867 GLY X CA 1
ATOM 574 C C . GLY A 1 91 ? -0.727 18.112 185.817 1.00 21.15 867 GLY X C 1
ATOM 575 O O . GLY A 1 91 ? -1.395 18.931 186.410 1.00 20.57 867 GLY X O 1
ATOM 576 N N . ARG A 1 92 ? -0.512 16.921 186.306 1.00 21.19 868 ARG X N 1
ATOM 577 C CA . ARG A 1 92 ? -0.826 16.633 187.665 1.00 21.99 868 ARG X CA 1
ATOM 578 C C . ARG A 1 92 ? 0.329 15.804 188.166 1.00 20.76 868 ARG X C 1
ATOM 579 O O . ARG A 1 92 ? 0.691 14.821 187.558 1.00 19.82 868 ARG X O 1
ATOM 587 N N . SER A 1 93 ? 0.909 16.215 189.276 1.00 19.97 869 SER X N 1
ATOM 588 C CA . SER A 1 93 ? 2.057 15.522 189.814 1.00 19.69 869 SER X CA 1
ATOM 589 C C . SER A 1 93 ? 1.906 15.439 191.327 1.00 19.15 869 SER X C 1
ATOM 590 O O . SER A 1 93 ? 1.094 16.159 191.893 1.00 19.59 869 SER X O 1
ATOM 593 N N . THR A 1 94 ? 2.627 14.531 191.978 1.00 18.35 870 THR X N 1
ATOM 594 C CA . THR A 1 94 ? 2.649 14.518 193.444 1.00 18.10 870 THR X CA 1
ATOM 595 C C . THR A 1 94 ? 4.057 14.440 193.998 1.00 18.62 870 THR X C 1
ATOM 596 O O . THR A 1 94 ? 4.995 14.178 193.279 1.00 19.38 870 THR X O 1
ATOM 600 N N . TRP A 1 95 ? 4.182 14.719 195.282 1.00 18.92 871 TRP X N 1
ATOM 601 C CA . TRP A 1 95 ? 5.44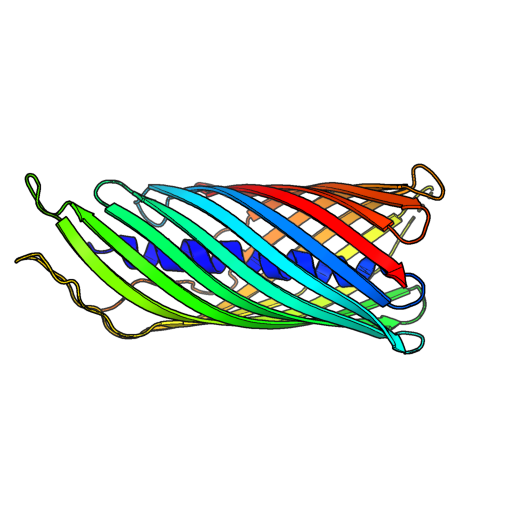5 14.642 195.972 1.00 19.10 871 TRP X CA 1
ATOM 602 C C . TRP A 1 95 ? 5.192 14.199 197.460 1.00 20.14 871 TRP X C 1
ATOM 603 O O . TRP A 1 95 ? 4.380 14.759 198.176 1.00 17.75 871 TRP X O 1
ATOM 614 N N . SER A 1 96 ? 5.930 13.188 197.895 1.00 21.96 872 SER X N 1
ATOM 615 C CA . SER A 1 96 ? 5.780 12.600 199.225 1.00 23.41 872 SER X CA 1
ATOM 616 C C . SER A 1 96 ? 7.056 12.722 200.013 1.00 24.05 872 SER X C 1
ATOM 617 O O . SER A 1 96 ? 8.116 12.736 199.443 1.00 24.21 872 SER X O 1
ATOM 620 N N . GLU A 1 97 ? 6.926 12.730 201.328 1.00 25.26 873 GLU X N 1
ATOM 621 C CA . GLU A 1 97 ? 8.033 12.893 202.267 1.00 26.09 873 GLU X CA 1
ATOM 622 C C . GLU A 1 97 ? 7.599 12.251 203.574 1.00 27.39 873 GLU X C 1
ATOM 623 O O . GLU A 1 97 ? 6.421 11.901 203.726 1.00 28.35 873 GLU X O 1
ATOM 629 N N . ASN A 1 98 ? 8.507 12.133 204.539 1.00 28.13 874 ASN X N 1
ATOM 630 C CA . ASN A 1 98 ? 8.065 11.848 205.881 1.00 29.04 874 ASN X CA 1
ATOM 631 C C . ASN A 1 98 ? 7.147 13.029 206.235 1.00 29.30 874 ASN X C 1
ATOM 632 O O . ASN A 1 98 ? 7.485 14.211 205.981 1.00 29.59 874 ASN X O 1
ATOM 637 N N . SER A 1 99 ? 5.960 12.710 206.750 1.00 28.81 875 SER X N 1
ATOM 638 C CA . SER A 1 99 ? 5.151 13.706 207.437 1.00 28.68 875 SER X CA 1
ATOM 639 C C . SER A 1 99 ? 4.221 14.550 206.574 1.00 27.96 875 SER X C 1
ATOM 640 O O . SER A 1 99 ? 3.471 15.375 207.121 1.00 27.86 875 SER X O 1
ATOM 643 N N . ALA A 1 100 ? 4.265 14.377 205.254 1.00 27.15 876 ALA X N 1
ATOM 644 C CA . ALA A 1 100 ? 3.713 15.388 204.349 1.00 26.18 876 ALA X CA 1
ATOM 645 C C . ALA A 1 100 ? 3.705 14.954 202.903 1.00 25.93 876 ALA X C 1
ATOM 646 O O . ALA A 1 100 ? 4.649 14.332 202.420 1.00 26.64 876 ALA X O 1
ATOM 648 N N . ASN A 1 101 ? 2.663 15.341 202.188 1.00 24.94 877 ASN X N 1
ATOM 649 C CA . ASN A 1 101 ? 2.683 15.203 200.765 1.00 24.35 877 ASN X CA 1
ATOM 650 C C . ASN A 1 101 ? 1.979 16.354 200.063 1.00 23.38 877 ASN X C 1
ATOM 651 O O . ASN A 1 101 ? 1.409 17.199 200.713 1.00 23.73 877 ASN X O 1
ATOM 656 N N . ALA A 1 102 ? 2.059 16.373 198.738 1.00 22.15 878 ALA X N 1
ATOM 657 C CA . ALA A 1 102 ? 1.802 17.554 197.948 1.00 21.34 878 ALA X CA 1
ATOM 658 C C . ALA A 1 102 ? 1.267 17.163 196.608 1.00 21.09 878 ALA X C 1
ATOM 659 O O . ALA A 1 102 ? 1.798 16.282 195.995 1.00 21.18 878 ALA X O 1
ATOM 661 N N . LYS A 1 103 ? 0.240 17.820 196.123 1.00 21.34 879 LYS X N 1
ATOM 662 C CA . LYS A 1 103 ? -0.134 17.635 194.736 1.00 22.61 879 LYS X CA 1
ATOM 663 C C . LYS A 1 103 ? -0.068 18.972 193.988 1.00 22.77 879 LYS X C 1
ATOM 664 O O . LYS A 1 103 ? -0.614 19.987 194.435 1.00 23.06 879 LYS X O 1
ATOM 670 N N . THR A 1 104 ? 0.623 18.933 192.843 1.00 22.87 880 THR X N 1
ATOM 671 C CA . THR A 1 104 ? 0.807 20.031 191.923 1.00 21.84 880 THR X CA 1
ATOM 672 C C . THR A 1 104 ? -0.082 19.871 190.696 1.00 21.46 880 THR X C 1
ATOM 673 O O . THR A 1 104 ? 0.004 18.868 189.957 1.00 21.39 880 THR X O 1
ATOM 677 N N . ASP A 1 105 ? -0.871 20.900 190.424 1.00 20.11 881 ASP X N 1
ATOM 678 C CA . ASP A 1 105 ? -1.543 21.039 189.157 1.00 19.39 881 ASP X CA 1
ATOM 679 C C . ASP A 1 105 ? -0.881 22.069 188.332 1.00 18.72 881 ASP X C 1
ATOM 680 O O . ASP A 1 105 ? -0.479 23.109 188.833 1.00 18.17 881 ASP X O 1
ATOM 685 N N . SER A 1 106 ? -0.788 21.833 187.039 1.00 18.51 882 SER X N 1
ATOM 686 C CA . SER A 1 106 ? -0.088 22.821 186.233 1.00 18.93 882 SER X CA 1
ATOM 687 C C . SER A 1 106 ? -0.634 22.994 184.855 1.00 18.88 882 SER X C 1
ATOM 688 O O . SER A 1 106 ? -1.211 22.084 184.239 1.00 18.22 882 SER X O 1
ATOM 691 N N . ILE A 1 107 ? -0.527 24.223 184.397 1.00 19.95 883 ILE X N 1
ATOM 692 C CA . ILE A 1 107 ? -0.940 24.548 183.041 1.00 20.90 883 ILE X CA 1
ATOM 693 C C . ILE A 1 107 ? 0.143 25.339 182.404 1.00 20.22 883 ILE X C 1
ATOM 694 O O . ILE A 1 107 ? 0.515 26.373 182.896 1.00 19.58 883 ILE X O 1
ATOM 699 N N . SER A 1 108 ? 0.598 24.842 181.264 1.00 20.40 884 SER X N 1
ATOM 700 C CA . SER A 1 108 ? 1.775 25.369 180.616 1.00 20.16 884 SER X CA 1
ATOM 701 C C . SER A 1 108 ? 1.623 25.401 179.133 1.00 20.33 884 SER X C 1
ATOM 702 O O . SER A 1 108 ? 1.115 24.443 178.525 1.00 20.04 884 SER X O 1
ATOM 705 N N . LEU A 1 109 ? 2.119 26.492 178.565 1.00 20.40 885 LEU X N 1
ATOM 706 C CA . LEU A 1 109 ? 2.304 26.645 177.157 1.00 20.74 885 LEU X CA 1
ATOM 707 C C . LEU A 1 109 ? 3.784 26.472 176.830 1.00 21.43 885 LEU X C 1
ATOM 708 O O . LEU A 1 109 ? 4.635 27.101 177.413 1.00 21.83 885 LEU X O 1
ATOM 713 N N . PHE A 1 110 ? 4.094 25.636 175.854 1.00 22.07 886 PHE X N 1
ATOM 714 C CA . PHE A 1 110 ? 5.464 25.502 175.369 1.00 22.11 886 PHE X CA 1
ATOM 715 C C . PHE A 1 110 ? 5.575 25.932 173.928 1.00 20.89 886 PHE X C 1
ATOM 716 O O . PHE A 1 110 ? 4.702 25.638 173.153 1.00 20.46 886 PHE X O 1
ATOM 724 N N . ALA A 1 111 ? 6.658 26.617 173.582 1.00 19.96 887 ALA X N 1
ATOM 725 C CA . ALA A 1 111 ? 6.898 27.025 172.203 1.00 19.63 887 ALA X CA 1
ATOM 726 C C . ALA A 1 111 ? 8.353 26.762 171.803 1.00 18.96 887 ALA X C 1
ATOM 727 O O . ALA A 1 111 ? 9.267 26.878 172.594 1.00 19.32 887 ALA X O 1
ATOM 729 N N . GLY A 1 112 ? 8.566 26.449 170.553 1.00 18.41 888 GLY X N 1
ATOM 730 C CA . GLY A 1 112 ? 9.906 26.167 170.070 1.00 18.22 888 GLY X CA 1
ATOM 731 C C . GLY A 1 112 ? 10.098 26.631 168.647 1.00 17.70 888 GLY X C 1
ATOM 732 O O . GLY A 1 112 ? 9.192 26.571 167.850 1.00 15.50 888 GLY X O 1
ATOM 733 N N . ILE A 1 113 ? 11.269 27.151 168.330 1.00 18.21 889 ILE X N 1
ATOM 734 C CA . ILE A 1 113 ? 11.594 27.334 166.907 1.00 19.54 889 ILE X CA 1
ATOM 735 C C . ILE A 1 113 ? 12.935 26.648 166.607 1.00 18.13 889 ILE X C 1
ATOM 736 O O . ILE A 1 113 ? 13.822 26.605 167.430 1.00 18.60 889 ILE X O 1
ATOM 741 N N . ARG A 1 114 ? 13.064 26.061 165.451 1.00 17.58 890 ARG X N 1
ATOM 742 C CA . ARG A 1 114 ? 14.310 25.387 165.069 1.00 17.22 890 ARG X CA 1
ATOM 743 C C . ARG A 1 114 ? 14.675 25.908 163.730 1.00 16.86 890 ARG X C 1
ATOM 744 O O . ARG A 1 114 ? 13.881 25.793 162.823 1.00 16.87 890 ARG X O 1
ATOM 752 N N . HIS A 1 115 ? 15.831 26.537 163.623 1.00 17.08 891 HIS X N 1
ATOM 753 C CA . HIS A 1 115 ? 16.380 26.989 162.352 1.00 17.30 891 HIS X CA 1
ATOM 754 C C . HIS A 1 115 ? 17.469 26.039 161.913 1.00 16.64 891 HIS X C 1
ATOM 755 O O . HIS A 1 115 ? 18.406 25.856 162.639 1.00 16.53 891 HIS X O 1
ATOM 762 N N . ASP A 1 116 ? 17.355 25.465 160.715 1.00 17.43 892 ASP X N 1
ATOM 763 C CA . ASP A 1 116 ? 18.411 24.652 160.084 1.00 17.57 892 ASP X CA 1
ATOM 764 C C . ASP A 1 116 ? 19.359 25.435 159.201 1.00 17.73 892 ASP X C 1
ATOM 765 O O . ASP A 1 116 ? 18.949 26.258 158.395 1.00 18.09 892 ASP X O 1
ATOM 770 N N . ALA A 1 117 ? 20.642 25.159 159.347 1.00 17.67 893 ALA X N 1
ATOM 771 C CA . ALA A 1 117 ? 21.604 25.613 158.401 1.00 17.91 893 ALA X CA 1
ATOM 772 C C . ALA A 1 117 ? 21.754 24.446 157.422 1.00 18.88 893 ALA X C 1
ATOM 773 O O . ALA A 1 117 ? 22.552 23.523 157.649 1.00 19.78 893 ALA X O 1
ATOM 775 N N . GLY A 1 118 ? 20.958 24.463 156.344 1.00 19.16 894 GLY X N 1
ATOM 776 C CA . GLY A 1 118 ? 20.942 23.369 155.387 1.00 18.83 894 GLY X CA 1
ATOM 777 C C . GLY A 1 118 ? 20.972 22.058 156.139 1.00 19.02 894 GLY X C 1
ATOM 778 O O . GLY A 1 118 ? 20.240 21.887 157.105 1.00 19.75 894 GLY X O 1
ATOM 779 N N . ASP A 1 119 ? 21.849 21.148 155.740 1.00 19.38 895 ASP X N 1
ATOM 780 C CA . ASP A 1 119 ? 21.906 19.825 156.353 1.00 19.46 895 ASP X CA 1
ATOM 781 C C . ASP A 1 119 ? 22.952 19.679 157.425 1.00 19.11 895 ASP X C 1
ATOM 782 O O . ASP A 1 119 ? 23.056 18.600 157.973 1.00 20.38 895 ASP X O 1
ATOM 787 N N . ILE A 1 120 ? 23.695 20.735 157.766 1.00 18.33 896 ILE X N 1
ATOM 788 C CA . ILE A 1 120 ? 24.823 20.607 158.703 1.00 17.23 896 ILE X CA 1
ATOM 789 C C . ILE A 1 120 ? 24.496 20.768 160.178 1.00 16.72 896 ILE X C 1
ATOM 790 O O . ILE A 1 120 ? 25.365 20.570 161.012 1.00 17.95 896 ILE X O 1
ATOM 795 N N . GLY A 1 121 ? 23.292 21.167 160.535 1.00 15.17 897 GLY X N 1
ATOM 796 C CA . GLY A 1 121 ? 23.024 21.411 161.938 1.00 13.91 897 GLY X CA 1
ATOM 797 C C . GLY A 1 121 ? 21.983 22.476 162.082 1.00 13.32 897 GLY X C 1
ATOM 798 O O . GLY A 1 121 ? 21.467 22.957 161.092 1.00 12.72 897 GLY X O 1
ATOM 799 N N . TYR A 1 122 ? 21.667 22.853 163.306 1.00 12.89 898 TYR X N 1
ATOM 800 C CA . TYR A 1 122 ? 20.539 23.751 163.523 1.00 13.55 898 TYR X CA 1
ATOM 801 C C . TYR A 1 122 ? 20.646 24.501 164.809 1.00 13.97 898 TYR X C 1
ATOM 802 O O . TYR A 1 122 ? 21.453 24.163 165.632 1.00 13.41 898 TYR X O 1
ATOM 811 N N . LEU A 1 123 ? 19.803 25.503 164.996 1.00 15.33 899 LEU X N 1
ATOM 812 C CA . LEU A 1 123 ? 19.677 26.105 166.315 1.00 17.39 899 LEU X CA 1
ATOM 813 C C . LEU A 1 123 ? 18.245 26.015 166.713 1.00 16.31 899 LEU X C 1
ATOM 814 O O . LEU A 1 123 ? 17.411 26.102 165.860 1.00 16.06 899 LEU X O 1
ATOM 819 N N . LYS A 1 124 ? 17.982 25.810 168.004 1.00 16.28 900 LYS X N 1
ATOM 820 C CA . LYS A 1 124 ? 16.632 25.835 168.585 1.00 16.23 900 LYS X CA 1
ATOM 821 C C . LYS A 1 124 ? 16.472 26.930 169.653 1.00 15.91 900 LYS X C 1
ATOM 822 O O . LYS A 1 124 ? 17.324 27.078 170.498 1.00 16.56 900 LYS X O 1
ATOM 828 N N . GLY A 1 125 ? 15.376 27.672 169.607 1.00 15.79 901 GLY X N 1
ATOM 829 C CA . GLY A 1 125 ? 14.902 28.516 170.695 1.00 15.54 901 GLY X CA 1
ATOM 830 C C . GLY A 1 125 ? 13.683 27.871 171.315 1.00 16.23 901 GLY X C 1
ATOM 831 O O . GLY A 1 125 ? 12.851 27.356 170.624 1.00 17.40 901 GLY X O 1
ATOM 832 N N . LEU A 1 126 ? 13.609 27.848 172.632 1.00 17.54 902 LEU X N 1
ATOM 833 C CA . LEU A 1 126 ? 12.489 27.275 173.387 1.00 18.06 902 LEU X CA 1
ATOM 834 C C . LEU A 1 126 ? 12.005 28.309 174.408 1.00 18.70 902 LEU X C 1
ATOM 835 O O . LEU A 1 126 ? 12.790 29.060 174.951 1.00 16.78 902 LEU X O 1
ATOM 840 N N . PHE A 1 127 ? 10.702 28.347 174.629 1.00 20.50 903 PHE X N 1
ATOM 841 C CA . PHE A 1 127 ? 10.099 29.209 175.641 1.00 22.45 903 PHE X CA 1
ATOM 842 C C . PHE A 1 127 ? 8.884 28.502 176.254 1.00 22.47 903 PHE X C 1
ATOM 843 O O . PHE A 1 127 ? 8.164 27.762 175.595 1.00 24.52 903 PHE X O 1
ATOM 851 N N . SER A 1 128 ? 8.649 28.715 177.521 1.00 22.13 904 SER X N 1
ATOM 852 C CA . SER A 1 128 ? 7.482 28.137 178.163 1.00 20.88 904 SER X CA 1
ATOM 853 C C . SER A 1 128 ? 7.036 29.053 179.288 1.00 20.57 904 SER X C 1
ATOM 854 O O . SER A 1 128 ? 7.839 29.774 179.914 1.00 20.05 904 SER X O 1
ATOM 857 N N . TYR A 1 129 ? 5.728 29.071 179.485 1.00 20.15 905 TYR X N 1
ATOM 858 C CA . TYR A 1 129 ? 5.120 29.841 180.551 1.00 20.14 905 TYR X CA 1
ATOM 859 C C . TYR A 1 129 ? 4.127 28.880 181.108 1.00 20.29 905 TYR X C 1
ATOM 860 O O . TYR A 1 129 ? 3.251 28.422 180.373 1.00 19.94 905 TYR X O 1
ATOM 869 N N . GLY A 1 130 ? 4.273 28.562 182.389 1.00 19.60 906 GLY X N 1
ATOM 870 C CA . GLY A 1 130 ? 3.235 27.848 183.073 1.00 20.02 906 GLY X CA 1
ATOM 871 C C . GLY A 1 130 ? 2.934 28.384 184.448 1.00 20.12 906 GLY X C 1
ATOM 872 O O . GLY A 1 130 ? 3.723 29.096 185.063 1.00 20.24 906 GLY X O 1
ATOM 873 N N . ARG A 1 131 ? 1.766 28.003 184.916 1.00 19.99 907 ARG X N 1
ATOM 874 C CA . ARG A 1 131 ? 1.322 28.295 186.233 1.00 20.66 907 ARG X CA 1
ATOM 875 C C . ARG A 1 131 ? 1.237 26.990 186.982 1.00 19.95 907 ARG X C 1
ATOM 876 O O . ARG A 1 131 ? 1.072 25.942 186.397 1.00 18.54 907 ARG X O 1
ATOM 884 N N . TYR A 1 132 ? 1.402 27.051 188.291 1.00 19.96 908 TYR X N 1
ATOM 885 C CA . TYR A 1 132 ? 1.280 25.845 189.085 1.00 20.54 908 TYR X CA 1
ATOM 886 C C . TYR A 1 132 ? 0.561 26.118 190.394 1.00 20.09 908 TYR X C 1
ATOM 887 O O . TYR A 1 132 ? 0.525 27.235 190.866 1.00 19.74 908 TYR X O 1
ATOM 896 N N . LYS A 1 133 ? -0.071 25.089 190.916 1.00 20.09 909 LYS X N 1
ATOM 897 C CA . LYS A 1 133 ? -0.690 25.145 192.214 1.00 21.18 909 LYS X CA 1
ATOM 898 C C . LYS A 1 133 ? -0.240 23.928 193.004 1.00 19.84 909 LYS X C 1
ATOM 899 O O . LYS A 1 133 ? -0.433 22.820 192.574 1.00 18.59 909 LYS X O 1
ATOM 905 N N . ASN A 1 134 ? 0.344 24.157 194.167 1.00 19.54 910 ASN X N 1
ATOM 906 C CA . ASN A 1 134 ? 0.781 23.082 195.057 1.00 19.30 910 ASN X CA 1
ATOM 907 C C . ASN A 1 134 ? -0.159 23.044 196.234 1.00 18.22 910 ASN X C 1
ATOM 908 O O . ASN A 1 134 ? -0.370 24.051 196.912 1.00 18.29 910 ASN X O 1
ATOM 913 N N . SER A 1 135 ? -0.749 21.883 196.460 1.00 17.58 911 SER X N 1
ATOM 914 C CA . SER A 1 135 ? -1.552 21.638 197.649 1.00 16.92 911 SER X CA 1
ATOM 915 C C . SER A 1 135 ? -0.744 20.763 198.555 1.00 16.35 911 SER X C 1
ATOM 916 O O . SER A 1 135 ? -0.312 19.736 198.158 1.00 15.70 911 SER X O 1
ATOM 919 N N . ILE A 1 136 ? -0.493 21.219 199.761 1.00 16.54 912 ILE X N 1
ATOM 920 C CA . ILE A 1 136 ? 0.305 20.484 200.703 1.00 16.44 912 ILE X CA 1
ATOM 921 C C . ILE A 1 136 ? -0.600 20.084 201.808 1.00 16.78 912 ILE X C 1
ATOM 922 O O . ILE A 1 136 ? -1.403 20.864 202.203 1.00 15.67 912 ILE X O 1
ATOM 927 N N . SER A 1 137 ? -0.516 18.848 202.273 1.00 18.58 913 SER X N 1
ATOM 928 C CA . SER A 1 137 ? -0.917 18.551 203.639 1.00 20.28 913 SER X CA 1
ATOM 929 C C . SER A 1 137 ? 0.250 17.927 204.381 1.00 21.86 913 SER X C 1
ATOM 930 O O . SER A 1 137 ? 0.976 17.118 203.827 1.00 21.37 913 SER X O 1
ATOM 933 N N . ARG A 1 138 ? 0.446 18.363 205.623 1.00 24.13 914 ARG X N 1
ATOM 934 C CA . ARG A 1 138 ? 1.499 17.833 206.473 1.00 26.26 914 ARG X CA 1
ATOM 935 C C . ARG A 1 138 ? 1.002 17.498 207.860 1.00 27.64 914 ARG X C 1
ATOM 936 O O . ARG A 1 138 ? 0.497 18.366 208.572 1.00 27.67 914 ARG X O 1
ATOM 944 N N . SER A 1 139 ? 1.177 16.232 208.228 1.00 29.43 915 SER X N 1
ATOM 945 C CA . SER A 1 139 ? 1.022 15.799 209.596 1.00 31.07 915 SER X CA 1
ATOM 946 C C . SER A 1 139 ? 1.871 16.701 210.460 1.00 31.77 915 SER X C 1
ATOM 947 O O . SER A 1 139 ? 3.067 16.877 210.229 1.00 31.77 915 SER X O 1
ATOM 950 N N . THR A 1 140 ? 1.212 17.307 211.425 1.00 32.70 916 THR X N 1
ATOM 951 C CA . THR A 1 140 ? 1.835 18.219 212.336 1.00 33.34 916 THR X CA 1
ATOM 952 C C . THR A 1 140 ? 1.751 17.664 213.753 1.00 34.02 916 THR X C 1
ATOM 953 O O . THR A 1 140 ? 2.376 18.208 214.648 1.00 34.39 916 THR X O 1
ATOM 957 N N . GLY A 1 141 ? 0.995 16.578 213.950 1.00 34.92 917 GLY X N 1
ATOM 958 C CA . GLY A 1 141 ? 0.726 16.031 215.283 1.00 35.65 917 GLY X CA 1
ATOM 959 C C . GLY A 1 141 ? -0.010 14.689 215.283 1.00 36.15 917 GLY X C 1
ATOM 960 O O . GLY A 1 141 ? 0.180 13.876 214.383 1.00 36.78 917 GLY X O 1
ATOM 961 N N . ALA A 1 142 ? -0.843 14.451 216.289 1.00 36.83 918 ALA X N 1
ATOM 962 C CA . ALA A 1 142 ? -1.597 13.193 216.406 1.00 37.30 918 ALA X CA 1
ATOM 963 C C . ALA A 1 142 ? -2.976 13.316 215.731 1.00 37.69 918 ALA X C 1
ATOM 964 O O . ALA A 1 142 ? -3.934 13.753 216.359 1.00 37.85 918 ALA X O 1
ATOM 966 N N . ASP A 1 143 ? -3.078 12.920 214.460 1.00 38.23 919 ASP X N 1
ATOM 967 C CA . ASP A 1 143 ? -4.303 13.143 213.668 1.00 38.56 919 ASP X CA 1
ATOM 968 C C . ASP A 1 143 ? -4.583 14.671 213.553 1.00 38.61 919 ASP X C 1
ATOM 969 O O . ASP A 1 143 ? -5.706 15.167 213.747 1.00 38.53 919 ASP X O 1
ATOM 971 N N . GLU A 1 144 ? -3.515 15.403 213.258 1.00 38.44 920 GLU X N 1
ATOM 972 C CA . GLU A 1 144 ? -3.584 16.833 213.005 1.00 38.43 920 GLU X CA 1
ATOM 973 C C . GLU A 1 144 ? -2.775 17.118 211.741 1.00 37.66 920 GLU X C 1
ATOM 974 O O . GLU A 1 144 ? -1.631 16.701 211.619 1.00 36.87 920 GLU X O 1
ATOM 980 N N . HIS A 1 145 ? -3.398 17.788 210.783 1.00 37.11 921 HIS X N 1
ATOM 981 C CA . HIS A 1 145 ? -2.710 18.187 209.577 1.00 37.12 921 HIS X CA 1
ATOM 982 C C . HIS A 1 145 ? -2.861 19.691 209.345 1.00 34.94 921 HIS X C 1
ATOM 983 O O . HIS A 1 145 ? -3.836 20.308 209.772 1.00 33.91 921 HIS X O 1
ATOM 990 N N . ALA A 1 146 ? -1.867 20.256 208.659 1.00 33.01 922 ALA X N 1
ATOM 991 C CA . ALA A 1 146 ? -1.939 21.601 208.094 1.00 31.71 922 ALA X CA 1
ATOM 992 C C . ALA A 1 146 ? -2.152 21.472 206.601 1.00 30.06 922 ALA X C 1
ATOM 993 O O . ALA A 1 146 ? -1.483 20.679 205.973 1.00 29.74 922 ALA X O 1
ATOM 995 N N . GLU A 1 147 ? -3.089 22.229 206.042 1.00 28.41 923 GLU X N 1
ATOM 996 C CA . GLU A 1 147 ? -3.267 22.283 204.601 1.00 27.40 923 GLU X CA 1
ATOM 997 C C . GLU A 1 147 ? -2.749 23.636 204.107 1.00 25.96 923 GLU X C 1
ATOM 998 O O . GLU A 1 147 ? -2.913 24.646 204.764 1.00 25.29 923 GLU X O 1
ATOM 1004 N N . GLY A 1 148 ? -2.090 23.632 202.952 1.00 24.88 924 GLY X N 1
ATOM 1005 C CA . GLY A 1 148 ? -1.484 24.826 202.398 1.00 24.48 924 GLY X CA 1
ATOM 1006 C C . GLY A 1 148 ? -1.490 24.862 200.899 1.00 23.62 924 GLY X C 1
ATOM 1007 O O . GLY A 1 148 ? -1.297 23.863 200.229 1.00 23.88 924 GLY X O 1
ATOM 1008 N N . SER A 1 149 ? -1.722 26.036 200.355 1.00 23.31 925 SER X N 1
ATOM 1009 C CA . SER A 1 149 ? -1.960 26.148 198.923 1.00 23.17 925 SER X CA 1
ATOM 1010 C C . SER A 1 149 ? -1.149 27.301 198.376 1.00 21.53 925 SER X C 1
ATOM 1011 O O . SER A 1 149 ? -1.188 28.429 198.887 1.00 20.67 925 SER X O 1
ATOM 1014 N N . VAL A 1 150 ? -0.368 27.024 197.353 1.00 20.34 926 VAL X N 1
ATOM 1015 C CA . VAL A 1 150 ? 0.512 28.081 196.821 1.00 19.60 926 VAL X CA 1
ATOM 1016 C C . VAL A 1 150 ? 0.527 28.041 195.324 1.00 18.01 926 VAL X C 1
ATOM 1017 O O . VAL A 1 150 ? 0.499 26.968 194.733 1.00 18.51 926 VAL X O 1
ATOM 1021 N N . ASN A 1 151 ? 0.543 29.220 194.733 1.00 16.60 927 ASN X N 1
ATOM 1022 C CA . ASN A 1 151 ? 0.627 29.349 193.320 1.00 16.87 927 ASN X CA 1
ATOM 1023 C C . ASN A 1 151 ? 1.958 29.852 192.939 1.00 16.79 927 ASN X C 1
ATOM 1024 O O . ASN A 1 151 ? 2.576 30.573 193.674 1.00 17.81 927 ASN X O 1
ATOM 1029 N N . GLY A 1 152 ? 2.409 29.450 191.771 1.00 17.29 928 GLY X N 1
ATOM 1030 C CA . GLY A 1 152 ? 3.592 30.030 191.190 1.00 17.43 928 GLY X CA 1
ATOM 1031 C C . GLY A 1 152 ? 3.502 30.109 189.670 1.00 17.16 928 GLY X C 1
ATOM 1032 O O . GLY A 1 152 ? 2.529 29.732 189.049 1.00 17.04 928 GLY X O 1
ATOM 1033 N N . THR A 1 153 ? 4.549 30.683 189.106 1.00 17.12 929 THR X N 1
ATOM 1034 C CA . THR A 1 153 ? 4.773 30.780 187.688 1.00 16.92 929 THR X CA 1
ATOM 1035 C C . THR A 1 153 ? 6.154 30.280 187.470 1.00 16.54 929 THR X C 1
ATOM 1036 O O . THR A 1 153 ? 7.053 30.564 188.253 1.00 17.31 929 THR X O 1
ATOM 1040 N N . LEU A 1 154 ? 6.311 29.494 186.428 1.00 16.95 930 LEU X N 1
ATOM 1041 C CA . LEU A 1 154 ? 7.610 29.047 185.981 1.00 17.43 930 LEU X CA 1
ATOM 1042 C C . LEU A 1 154 ? 7.789 29.366 184.519 1.00 18.05 930 LEU X C 1
ATOM 1043 O O . LEU A 1 154 ? 6.955 28.997 183.698 1.00 19.48 930 LEU X O 1
ATOM 1048 N N . MET A 1 155 ? 8.872 30.038 184.172 1.00 18.79 931 MET X N 1
ATOM 1049 C CA . MET A 1 155 ? 9.187 30.259 182.767 1.00 20.18 931 MET X CA 1
ATOM 1050 C C . MET A 1 155 ? 10.458 29.588 182.380 1.00 19.37 931 MET X C 1
ATOM 1051 O O . MET A 1 155 ? 11.374 29.541 183.142 1.00 20.12 931 MET X O 1
ATOM 1056 N N . GLN A 1 156 ? 10.526 29.080 181.182 1.00 18.89 932 GLN X N 1
ATOM 1057 C CA . GLN A 1 156 ? 11.785 28.548 180.720 1.00 18.62 932 GLN X CA 1
ATOM 1058 C C . GLN A 1 156 ? 12.129 29.243 179.416 1.00 18.57 932 GLN X C 1
ATOM 1059 O O . GLN A 1 156 ? 11.236 29.583 178.601 1.00 17.51 932 GLN X O 1
ATOM 1065 N N . LEU A 1 157 ? 13.428 29.489 179.262 1.00 18.14 933 LEU X N 1
ATOM 1066 C CA . LEU A 1 157 ? 14.021 29.916 178.006 1.00 18.50 933 LEU X CA 1
ATOM 1067 C C . LEU A 1 157 ? 15.207 29.017 177.656 1.00 17.69 933 LEU X C 1
ATOM 1068 O O . LEU A 1 157 ? 16.055 28.716 178.499 1.00 16.82 933 LEU X O 1
ATOM 1073 N N . GLY A 1 158 ? 15.281 28.623 176.400 1.00 17.03 934 GLY X N 1
ATOM 1074 C CA . GLY A 1 158 ? 16.223 27.618 175.980 1.00 17.06 934 GLY X CA 1
ATOM 1075 C C . GLY A 1 158 ? 16.891 28.005 174.676 1.00 17.11 934 GLY X C 1
ATOM 1076 O O . GLY A 1 158 ? 16.260 28.573 173.767 1.00 17.19 934 GLY X O 1
ATOM 1077 N N . ALA A 1 159 ? 18.170 27.677 174.587 1.00 15.70 935 ALA X N 1
ATOM 1078 C CA . ALA A 1 159 ? 18.898 27.857 173.383 1.00 15.83 935 ALA X CA 1
ATOM 1079 C C . ALA A 1 159 ? 19.711 26.599 173.214 1.00 15.76 935 ALA X C 1
ATOM 1080 O O . ALA A 1 159 ? 20.431 26.230 174.084 1.00 16.74 935 ALA X O 1
ATOM 1082 N N . LEU A 1 160 ? 19.541 25.912 172.105 1.00 15.90 936 LEU X N 1
ATOM 1083 C CA . LEU A 1 160 ? 20.316 24.737 171.825 1.00 16.66 936 LEU X CA 1
ATOM 1084 C C . LEU A 1 160 ? 20.891 24.831 170.411 1.00 16.53 936 LEU X C 1
ATOM 1085 O O . LEU A 1 160 ? 20.256 25.366 169.518 1.00 17.19 936 LEU X O 1
ATOM 1090 N N . GLY A 1 161 ? 22.092 24.330 170.225 1.00 16.12 937 GLY X N 1
ATOM 1091 C CA . GLY A 1 161 ? 22.621 24.094 168.902 1.00 17.00 937 GLY X CA 1
ATOM 1092 C C . GLY A 1 161 ? 22.789 22.601 168.709 1.00 18.00 937 GLY X C 1
ATOM 1093 O O . GLY A 1 161 ? 23.137 21.900 169.662 1.00 17.00 937 GLY X O 1
ATOM 1094 N N . GLY A 1 162 ? 22.506 22.108 167.501 1.00 19.53 938 GLY X N 1
ATOM 1095 C CA . GLY A 1 162 ? 22.826 20.734 167.144 1.00 21.86 938 GLY X CA 1
ATOM 1096 C C . GLY A 1 162 ? 23.513 20.513 165.812 1.00 23.42 938 GLY X C 1
ATOM 1097 O O . GLY A 1 162 ? 23.208 21.178 164.876 1.00 22.63 938 GLY X O 1
ATOM 1098 N N . VAL A 1 163 ? 24.467 19.592 165.771 1.00 27.51 939 VAL X N 1
ATOM 1099 C CA . VAL A 1 163 ? 25.066 19.069 164.525 1.00 31.21 939 VAL X CA 1
ATOM 1100 C C . VAL A 1 163 ? 24.521 17.669 164.238 1.00 34.12 939 VAL X C 1
ATOM 1101 O O . VAL A 1 163 ? 24.028 16.994 165.137 1.00 34.87 939 VAL X O 1
ATOM 1105 N N . ASN A 1 164 ? 24.649 17.191 163.008 1.00 37.85 940 ASN X N 1
ATOM 1106 C CA . ASN A 1 164 ? 23.904 15.983 162.639 1.00 40.37 940 ASN X CA 1
ATOM 1107 C C . ASN A 1 164 ? 24.658 14.810 161.952 1.00 41.57 940 ASN X C 1
ATOM 1108 O O . ASN A 1 164 ? 24.133 14.213 161.014 1.00 42.06 940 ASN X O 1
ATOM 1113 N N . VAL A 1 165 ? 25.841 14.433 162.463 1.00 42.87 941 VAL X N 1
ATOM 1114 C CA . VAL A 1 165 ? 26.646 13.332 161.854 1.00 44.29 941 VAL X CA 1
ATOM 1115 C C . VAL A 1 165 ? 25.965 11.910 161.772 1.00 45.15 941 VAL X C 1
ATOM 1116 O O . VAL A 1 165 ? 25.580 11.370 162.789 1.00 45.60 941 VAL X O 1
ATOM 1118 N N . PRO A 1 166 ? 25.811 11.296 160.591 1.00 46.09 942 PRO X N 1
ATOM 1119 C CA . PRO A 1 166 ? 25.628 9.818 160.526 1.00 46.21 942 PRO X CA 1
ATOM 1120 C C . PRO A 1 166 ? 26.660 8.992 161.320 1.00 45.84 942 PRO X C 1
ATOM 1121 O O . PRO A 1 166 ? 27.766 8.781 160.834 1.00 45.33 942 PRO X O 1
ATOM 1125 N N . THR A 1 170 ? 23.739 3.659 156.796 1.00 32.98 946 THR X N 1
ATOM 1126 C CA . THR A 1 170 ? 23.891 3.429 158.236 1.00 33.45 946 THR X CA 1
ATOM 1127 C C . THR A 1 170 ? 23.583 4.698 159.097 1.00 33.72 946 THR X C 1
ATOM 1128 O O . THR A 1 170 ? 24.466 5.520 159.362 1.00 33.58 946 THR X O 1
ATOM 1130 N N . GLY A 1 171 ? 22.314 4.829 159.495 1.00 33.72 947 GLY X N 1
ATOM 1131 C CA . GLY A 1 171 ? 21.823 5.768 160.499 1.00 33.95 947 GLY X CA 1
ATOM 1132 C C . GLY A 1 171 ? 22.605 6.921 161.153 1.00 33.98 947 GLY X C 1
ATOM 1133 O O . GLY A 1 171 ? 23.822 7.099 160.984 1.00 34.65 947 GLY X O 1
ATOM 1134 N N . ASP A 1 172 ? 21.865 7.629 162.016 1.00 33.51 948 ASP X N 1
ATOM 1135 C CA . ASP A 1 172 ? 22.036 9.069 162.326 1.00 32.88 948 ASP X CA 1
ATOM 1136 C C . ASP A 1 172 ? 22.385 9.415 163.796 1.00 31.49 948 ASP X C 1
ATOM 1137 O O . ASP A 1 172 ? 21.606 9.142 164.688 1.00 31.02 948 ASP X O 1
ATOM 1142 N N . LEU A 1 173 ? 23.569 10.008 164.007 1.00 30.52 949 LEU X N 1
ATOM 1143 C CA . LEU A 1 173 ? 24.012 10.627 165.279 1.00 29.06 949 LEU X CA 1
ATOM 1144 C C . LEU A 1 173 ? 23.895 12.177 165.303 1.00 28.34 949 LEU X C 1
ATOM 1145 O O . LEU A 1 173 ? 24.656 12.864 164.619 1.00 27.23 949 LEU X O 1
ATOM 1150 N N . THR A 1 174 ? 22.970 12.714 166.109 1.00 28.14 950 THR X N 1
ATOM 1151 C CA . THR A 1 174 ? 22.895 14.153 166.383 1.00 27.95 950 THR X CA 1
ATOM 1152 C C . THR A 1 174 ? 23.465 14.478 167.748 1.00 27.01 950 THR X C 1
ATOM 1153 O O . THR A 1 174 ? 23.141 13.817 168.725 1.00 26.86 950 THR X O 1
ATOM 1157 N N . VAL A 1 175 ? 24.334 15.486 167.797 1.00 26.10 951 VAL X N 1
ATOM 1158 C CA . VAL A 1 175 ? 24.846 16.057 169.046 1.00 24.91 951 VAL X CA 1
ATOM 1159 C C . VAL A 1 175 ? 24.161 17.380 169.304 1.00 23.62 951 VAL X C 1
ATOM 1160 O O . VAL A 1 175 ? 23.985 18.194 168.426 1.00 23.22 951 VAL X O 1
ATOM 1164 N N . GLU A 1 176 ? 23.780 17.588 170.537 1.00 22.68 952 GLU X N 1
ATOM 1165 C CA . GLU A 1 176 ? 22.925 18.691 170.879 1.00 22.47 952 GLU X CA 1
ATOM 1166 C C . GLU A 1 176 ? 23.270 19.208 172.258 1.00 21.19 952 GLU X C 1
ATOM 1167 O O . GLU A 1 176 ? 23.536 18.440 173.162 1.00 20.62 952 GLU X O 1
ATOM 1173 N N . GLY A 1 177 ? 23.256 20.523 172.403 1.00 20.80 953 GLY X N 1
ATOM 1174 C CA . GLY A 1 177 ? 23.775 21.182 173.589 1.00 19.80 953 GLY X CA 1
ATOM 1175 C C . GLY A 1 177 ? 23.364 22.642 173.727 1.00 19.43 953 GLY X C 1
ATOM 1176 O O . GLY A 1 177 ? 23.246 23.395 172.754 1.00 18.59 953 GLY X O 1
ATOM 1177 N N . GLY A 1 178 ? 23.150 23.065 174.970 1.00 19.71 954 GLY X N 1
ATOM 1178 C CA . GLY A 1 178 ? 22.847 24.458 175.224 1.00 18.62 954 GLY X CA 1
ATOM 1179 C C . GLY A 1 178 ? 22.545 24.809 176.655 1.00 17.77 954 GLY X C 1
ATOM 1180 O O . GLY A 1 178 ? 23.136 24.291 177.567 1.00 16.49 954 GLY X O 1
ATOM 1181 N N . LEU A 1 179 ? 21.645 25.766 176.827 1.00 17.38 955 LEU X N 1
ATOM 1182 C CA . LEU A 1 179 ? 21.296 26.227 178.119 1.00 16.79 955 LEU X CA 1
ATOM 1183 C C . LEU A 1 179 ? 19.787 26.300 178.224 1.00 17.16 955 LEU X C 1
ATOM 1184 O O . LEU A 1 179 ? 19.110 26.438 177.232 1.00 16.65 955 LEU X O 1
ATOM 1189 N N . ARG A 1 180 ? 19.270 26.193 179.445 1.00 17.52 956 ARG X N 1
ATOM 1190 C CA . ARG A 1 180 ? 17.868 26.478 179.731 1.00 17.24 956 ARG X CA 1
ATOM 1191 C C . ARG A 1 180 ? 17.875 27.343 180.979 1.00 17.41 956 ARG X C 1
ATOM 1192 O O . ARG A 1 180 ? 18.529 27.016 181.921 1.00 17.06 956 ARG X O 1
ATOM 1200 N N . TYR A 1 181 ? 17.172 28.455 180.967 1.00 17.98 957 TYR X N 1
ATOM 1201 C CA . TYR A 1 181 ? 17.040 29.295 182.134 1.00 18.91 957 TYR X CA 1
ATOM 1202 C C . TYR A 1 181 ? 15.640 29.130 182.698 1.00 18.74 957 TYR X C 1
ATOM 1203 O O . TYR A 1 181 ? 14.691 29.358 181.978 1.00 19.49 957 TYR X O 1
ATOM 1212 N N . ASP A 1 182 ? 15.519 28.726 183.967 1.00 18.36 958 ASP X N 1
ATOM 1213 C CA . ASP A 1 182 ? 14.231 28.582 184.636 1.00 17.35 958 ASP X CA 1
ATOM 1214 C C . ASP A 1 182 ? 14.052 29.722 185.559 1.00 17.13 958 ASP X C 1
ATOM 1215 O O . ASP A 1 182 ? 14.844 29.886 186.478 1.00 17.06 958 ASP X O 1
ATOM 1220 N N . LEU A 1 183 ? 12.995 30.483 185.352 1.00 16.92 959 LEU X N 1
ATOM 1221 C CA . LEU A 1 183 ? 12.626 31.578 186.242 1.00 16.66 959 LEU X CA 1
ATOM 1222 C C . LEU A 1 183 ? 11.356 31.175 186.970 1.00 16.99 959 LEU X C 1
ATOM 1223 O O . LEU A 1 183 ? 10.320 30.997 186.361 1.00 16.59 959 LEU X O 1
ATOM 1228 N N . LEU A 1 184 ? 11.425 31.044 188.286 1.00 17.50 960 LEU X N 1
ATOM 1229 C CA . LEU A 1 184 ? 10.270 30.618 189.069 1.00 17.31 960 LEU X CA 1
ATOM 1230 C C . LEU A 1 184 ? 9.896 31.803 189.926 1.00 17.27 960 LEU X C 1
ATOM 1231 O O . LEU A 1 184 ? 10.728 32.286 190.654 1.00 16.00 960 LEU X O 1
ATOM 1236 N N . LYS A 1 185 ? 8.674 32.295 189.801 1.00 17.83 961 LYS X N 1
ATOM 1237 C CA . LYS A 1 185 ? 8.146 33.247 190.769 1.00 18.85 961 LYS X CA 1
ATOM 1238 C C . LYS A 1 185 ? 7.046 32.483 191.536 1.00 18.64 961 LYS X C 1
ATOM 1239 O O . LYS A 1 185 ? 6.105 31.961 190.927 1.00 20.11 961 LYS X O 1
ATOM 1245 N N . GLN A 1 186 ? 7.183 32.335 192.840 1.00 17.56 962 GLN X N 1
ATOM 1246 C CA . GLN A 1 186 ? 6.154 31.703 193.653 1.00 17.56 962 GLN X CA 1
ATOM 1247 C C . GLN A 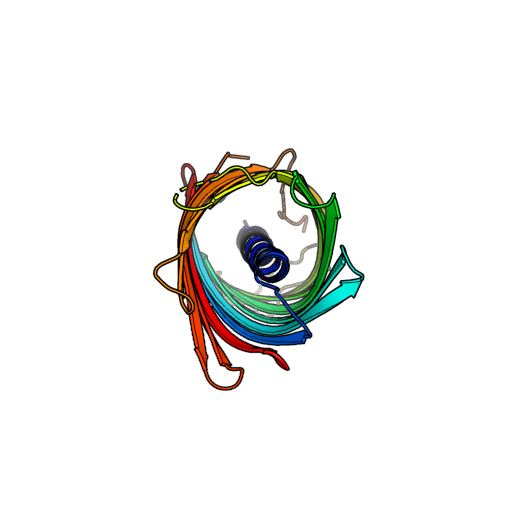1 186 ? 5.570 32.705 194.651 1.00 17.40 962 GLN X C 1
ATOM 1248 O O . GLN A 1 186 ? 6.332 33.373 195.343 1.00 16.89 962 GLN X O 1
ATOM 1254 N N . ASP A 1 187 ? 4.236 32.771 194.728 1.00 17.31 963 ASP X N 1
ATOM 1255 C CA . ASP A 1 187 ? 3.518 33.604 195.692 1.00 17.74 963 ASP X CA 1
ATOM 1256 C C . ASP A 1 187 ? 3.673 33.201 197.147 1.00 16.95 963 ASP X C 1
ATOM 1257 O O . ASP A 1 187 ? 3.996 32.076 197.507 1.00 15.57 963 ASP X O 1
ATOM 1262 N N . ALA A 1 188 ? 3.389 34.179 197.989 1.00 17.63 964 ALA X N 1
ATOM 1263 C CA . ALA A 1 188 ? 3.192 33.967 199.410 1.00 17.28 964 ALA X CA 1
ATOM 1264 C C . ALA A 1 188 ? 2.009 33.031 199.652 1.00 16.81 964 ALA X C 1
ATOM 1265 O O . ALA A 1 188 ? 1.126 32.923 198.833 1.00 15.42 964 ALA X O 1
ATOM 1267 N N . PHE A 1 189 ? 2.038 32.330 200.775 1.00 16.88 965 PHE X N 1
ATOM 1268 C CA . PHE A 1 189 ? 0.939 31.478 201.170 1.00 17.26 965 PHE X CA 1
ATOM 1269 C C . PHE A 1 189 ? 0.922 31.353 202.677 1.00 17.38 965 PHE X C 1
ATOM 1270 O O . PHE A 1 189 ? 1.833 31.792 203.369 1.00 16.53 965 PHE X O 1
ATOM 1278 N N . ALA A 1 190 ? -0.142 30.734 203.169 1.00 17.79 966 ALA X N 1
ATOM 1279 C CA . ALA A 1 190 ? -0.290 30.426 204.591 1.00 17.78 966 ALA X CA 1
ATOM 1280 C C . ALA A 1 190 ? -1.139 29.170 204.697 1.00 18.24 966 ALA X C 1
ATOM 1281 O O . ALA A 1 190 ? -2.062 28.970 203.913 1.00 18.38 966 ALA X O 1
ATOM 1283 N N . GLU A 1 191 ? -0.796 28.321 205.655 1.00 19.37 967 GLU X N 1
ATOM 1284 C CA . GLU A 1 191 ? -1.543 27.096 205.939 1.00 20.30 967 GLU X CA 1
ATOM 1285 C C . GLU A 1 191 ? -2.754 27.373 206.815 1.00 20.61 967 GLU X C 1
ATOM 1286 O O . GLU A 1 191 ? -2.628 28.075 207.754 1.00 19.38 967 GLU X O 1
ATOM 1292 N N . LYS A 1 192 ? -3.926 26.839 206.475 1.00 22.68 968 LYS X N 1
ATOM 1293 C CA . LYS A 1 192 ? -5.066 26.783 207.412 1.00 24.15 968 LYS X CA 1
ATOM 1294 C C . LYS A 1 192 ? -5.057 25.463 208.151 1.00 24.93 968 LYS X C 1
ATOM 1295 O O . LYS A 1 192 ? -4.291 24.557 207.810 1.00 24.64 968 LYS X O 1
ATOM 1301 N N . GLY A 1 193 ? -5.888 25.381 209.193 1.00 26.08 969 GLY X N 1
ATOM 1302 C CA . GLY A 1 193 ? -6.227 24.122 209.819 1.00 26.87 969 GLY X CA 1
ATOM 1303 C C . GLY A 1 193 ? -5.359 23.666 210.960 1.00 27.80 969 GLY X C 1
ATOM 1304 O O . GLY A 1 193 ? -5.687 22.674 211.580 1.00 28.60 969 GLY X O 1
ATOM 1305 N N . SER A 1 194 ? -4.275 24.361 211.265 1.00 29.26 970 SER X N 1
ATOM 1306 C CA . SER A 1 194 ? -3.398 23.950 212.374 1.00 30.13 970 SER X CA 1
ATOM 1307 C C . SER A 1 194 ? -2.923 25.111 213.228 1.00 30.93 970 SER X C 1
ATOM 1308 O O . SER A 1 194 ? -2.737 26.221 212.738 1.00 31.20 970 SER X O 1
ATOM 1311 N N . ALA A 1 195 ? -2.717 24.833 214.516 1.00 32.02 971 ALA X N 1
ATOM 1312 C CA . ALA A 1 195 ? -2.240 25.841 215.465 1.00 32.48 971 ALA X CA 1
ATOM 1313 C C . ALA A 1 195 ? -0.726 26.071 215.325 1.00 32.75 971 ALA X C 1
ATOM 1314 O O . ALA A 1 195 ? -0.192 27.039 215.877 1.00 33.32 971 ALA X O 1
ATOM 1316 N N . LEU A 1 196 ? -0.045 25.157 214.631 1.00 32.56 972 LEU X N 1
ATOM 1317 C CA . LEU A 1 196 ? 1.350 25.334 214.232 1.00 32.39 972 LEU X CA 1
ATOM 1318 C C . LEU A 1 196 ? 1.385 25.381 212.712 1.00 31.85 972 LEU X C 1
ATOM 1319 O O . LEU A 1 196 ? 2.164 24.689 212.064 1.00 32.16 972 LEU X O 1
ATOM 1321 N N . GLY A 1 197 ? 0.489 26.194 212.162 1.00 31.20 973 GLY X N 1
ATOM 1322 C CA . GLY A 1 197 ? 0.431 26.481 210.750 1.00 30.01 973 GLY X CA 1
ATOM 1323 C C . GLY A 1 197 ? 1.425 27.579 210.400 1.00 29.29 973 GLY X C 1
ATOM 1324 O O . GLY A 1 197 ? 1.726 28.506 211.180 1.00 29.43 973 GLY X O 1
ATOM 1325 N N . TRP A 1 198 ? 1.869 27.490 209.162 1.00 27.66 974 TRP X N 1
ATOM 1326 C CA . TRP A 1 198 ? 3.044 28.149 208.686 1.00 26.61 974 TRP X CA 1
ATOM 1327 C C . TRP A 1 198 ? 2.687 29.049 207.512 1.00 24.95 974 TRP X C 1
ATOM 1328 O O . TRP A 1 198 ? 1.849 28.710 206.674 1.00 24.91 974 TRP X O 1
ATOM 1339 N N . SER A 1 199 ? 3.316 30.208 207.455 1.00 22.75 975 SER X N 1
ATOM 1340 C CA . SER A 1 199 ? 3.170 31.053 206.308 1.00 21.41 975 SER X CA 1
ATOM 1341 C C . SER A 1 199 ? 4.518 31.176 205.641 1.00 19.88 975 SER X C 1
ATOM 1342 O O . SER A 1 199 ? 5.546 31.016 206.279 1.00 19.64 975 SER X O 1
ATOM 1345 N N . GLY A 1 200 ? 4.504 31.442 204.343 1.00 18.05 976 GLY X N 1
ATOM 1346 C CA . GLY A 1 200 ? 5.720 31.681 203.615 1.00 17.38 976 GLY X CA 1
ATOM 1347 C C . GLY A 1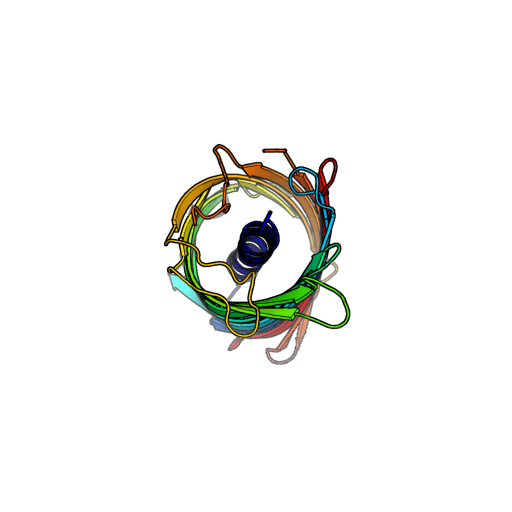 200 ? 5.614 32.784 202.592 1.00 16.98 976 GLY X C 1
ATOM 1348 O O . GLY A 1 200 ? 4.606 32.939 201.921 1.00 17.21 976 GLY X O 1
ATOM 1349 N N . ASN A 1 201 ? 6.706 33.521 202.452 1.00 16.64 977 ASN X N 1
ATOM 1350 C CA . ASN A 1 201 ? 6.803 34.669 201.555 1.00 15.69 977 ASN X CA 1
ATOM 1351 C C . ASN A 1 201 ? 7.062 34.231 200.133 1.00 15.07 977 ASN X C 1
ATOM 1352 O O . ASN A 1 201 ? 7.447 33.101 199.877 1.00 14.87 977 ASN X O 1
ATOM 1357 N N . SER A 1 202 ? 6.813 35.156 199.213 1.00 14.67 978 SER X N 1
ATOM 1358 C CA . SER A 1 202 ? 7.077 34.955 197.805 1.00 14.04 978 SER X CA 1
ATOM 1359 C C . SER A 1 202 ? 8.537 34.802 197.556 1.00 14.47 978 SER X C 1
ATOM 1360 O O . SER A 1 202 ? 9.367 35.214 198.326 1.00 15.10 978 SER X O 1
ATOM 1363 N N . LEU A 1 203 ? 8.813 34.245 196.412 1.00 15.85 979 LEU X N 1
ATOM 1364 C CA . LEU A 1 203 ? 10.090 33.723 196.101 1.00 17.32 979 LEU X CA 1
ATOM 1365 C C . LEU A 1 203 ? 10.270 33.866 194.563 1.00 16.78 979 LEU X C 1
ATOM 1366 O O . LEU A 1 203 ? 9.433 33.443 193.826 1.00 15.92 979 LEU X O 1
ATOM 1371 N N . THR A 1 204 ? 11.347 34.516 194.140 1.00 16.00 980 THR X N 1
ATOM 1372 C CA . THR A 1 204 ? 11.812 34.509 192.781 1.00 16.32 980 THR X CA 1
ATOM 1373 C C . THR A 1 204 ? 13.108 33.714 192.718 1.00 15.27 980 THR X C 1
ATOM 1374 O O . THR A 1 204 ? 13.994 33.932 193.517 1.00 13.61 980 THR X O 1
ATOM 1378 N N . GLU A 1 205 ? 13.262 32.814 191.755 1.00 15.14 981 GLU X N 1
ATOM 1379 C CA . GLU A 1 205 ? 14.541 32.102 191.652 1.00 15.94 981 GLU X CA 1
ATOM 1380 C C . GLU A 1 205 ? 14.869 31.713 190.202 1.00 16.17 981 GLU X C 1
ATOM 1381 O O . GLU A 1 205 ? 14.126 31.001 189.561 1.00 17.82 981 GLU X O 1
ATOM 1387 N N . GLY A 1 206 ? 15.993 32.190 189.692 1.00 15.87 982 GLY X N 1
ATOM 1388 C CA . GLY A 1 206 ? 16.404 31.909 188.354 1.00 15.22 982 GLY X CA 1
ATOM 1389 C C . GLY A 1 206 ? 17.595 30.982 188.288 1.00 15.96 982 GLY X C 1
ATOM 1390 O O . GLY A 1 206 ? 18.661 31.332 188.863 1.00 16.04 982 GLY X O 1
ATOM 1391 N N . THR A 1 207 ? 17.463 29.877 187.512 1.00 15.79 983 THR X N 1
ATOM 1392 C CA . THR A 1 207 ? 18.505 28.881 187.383 1.00 15.99 983 THR X CA 1
ATOM 1393 C C . THR A 1 207 ? 18.891 28.549 185.914 1.00 16.89 983 THR X C 1
ATOM 1394 O O . THR A 1 207 ? 18.081 28.106 185.099 1.00 16.95 983 THR X O 1
ATOM 1398 N N . LEU A 1 208 ? 20.156 28.779 185.589 1.00 16.73 984 LEU X N 1
ATOM 1399 C CA . LEU A 1 208 ? 20.739 28.298 184.361 1.00 15.95 984 LEU X CA 1
ATOM 1400 C C . LEU A 1 208 ? 21.115 26.852 184.470 1.00 15.60 984 LEU X C 1
ATOM 1401 O O . LEU A 1 208 ? 21.690 26.438 185.469 1.00 14.79 984 LEU X O 1
ATOM 1406 N N . VAL A 1 209 ? 20.815 26.119 183.402 1.00 15.56 985 VAL X N 1
ATOM 1407 C CA . VAL A 1 209 ? 21.030 24.674 183.276 1.00 15.65 985 VAL X CA 1
ATOM 1408 C C . VAL A 1 209 ? 21.817 24.422 182.002 1.00 15.75 985 VAL X C 1
ATOM 1409 O O . VAL A 1 209 ? 21.438 24.887 180.907 1.00 16.54 985 VAL X O 1
ATOM 1413 N N . GLY A 1 210 ? 22.895 23.678 182.119 1.00 15.68 986 GLY X N 1
ATOM 1414 C CA . GLY A 1 210 ? 23.650 23.261 180.951 1.00 15.47 986 GLY X CA 1
ATOM 1415 C C . GLY A 1 210 ? 23.234 21.860 180.604 1.00 15.68 986 GLY X C 1
ATOM 1416 O O . GLY A 1 210 ? 23.009 21.027 181.465 1.00 13.95 986 GLY X O 1
ATOM 1417 N N . LEU A 1 211 ? 23.165 21.617 179.307 1.00 17.68 987 LEU X N 1
ATOM 1418 C CA . LEU A 1 211 ? 22.534 20.436 178.691 1.00 18.81 987 LEU X CA 1
ATOM 1419 C C . LEU A 1 211 ? 23.410 20.041 177.539 1.00 19.41 987 LEU X C 1
ATOM 1420 O O . LEU A 1 211 ? 24.048 20.892 176.912 1.00 19.58 987 LEU X O 1
ATOM 1425 N N . ALA A 1 212 ? 23.431 18.755 177.255 1.00 20.46 988 ALA X N 1
ATOM 1426 C CA . ALA A 1 212 ? 24.369 18.189 176.287 1.00 22.30 988 ALA X CA 1
ATOM 1427 C C . ALA A 1 212 ? 23.921 16.771 176.109 1.00 23.00 988 ALA X C 1
ATOM 1428 O O . ALA A 1 212 ? 23.431 16.173 177.046 1.00 24.57 988 ALA X O 1
ATOM 1430 N N . GLY A 1 213 ? 24.039 16.240 174.916 1.00 23.43 989 GLY X N 1
ATOM 1431 C CA . GLY A 1 213 ? 23.251 15.076 174.582 1.00 24.13 989 GLY X CA 1
ATOM 1432 C C . GLY A 1 213 ? 23.546 14.509 173.227 1.00 24.81 989 GLY X C 1
ATOM 1433 O O . GLY A 1 213 ? 24.091 15.186 172.365 1.00 23.56 989 GLY X O 1
ATOM 1434 N N . LEU A 1 214 ? 23.148 13.248 173.073 1.00 26.22 990 LEU X N 1
ATOM 1435 C CA . LEU A 1 214 ? 23.489 12.379 171.935 1.00 26.35 990 LEU X CA 1
ATOM 1436 C C . LEU A 1 214 ? 22.234 11.660 171.570 1.00 26.48 990 LEU X C 1
ATOM 1437 O O . LEU A 1 214 ? 21.511 11.223 172.451 1.00 26.92 990 LEU X O 1
ATOM 1442 N N . LYS A 1 215 ? 21.938 11.579 170.285 1.00 27.12 991 LYS X N 1
ATOM 1443 C CA . LYS A 1 215 ? 20.769 10.837 169.787 1.00 27.25 991 LYS X CA 1
ATOM 1444 C C . LYS A 1 215 ? 21.248 9.984 168.616 1.00 27.52 991 LYS X C 1
ATOM 1445 O O . LYS A 1 215 ? 21.831 10.491 167.667 1.00 26.98 991 LYS X O 1
ATOM 1451 N N . LEU A 1 216 ? 21.037 8.683 168.721 1.00 28.29 992 LEU X N 1
ATOM 1452 C CA . LEU A 1 216 ? 21.476 7.724 167.720 1.00 29.53 992 LEU X CA 1
ATOM 1453 C C . LEU A 1 216 ? 20.171 7.168 167.166 1.00 29.79 992 LEU X C 1
ATOM 1454 O O . LEU A 1 216 ? 19.597 6.251 167.740 1.00 30.42 992 LEU X O 1
ATOM 1459 N N . SER A 1 217 ? 19.643 7.838 166.137 1.00 29.75 993 SER X N 1
ATOM 1460 C CA . SER A 1 217 ? 18.570 7.307 165.283 1.00 29.22 993 SER X CA 1
ATOM 1461 C C . SER A 1 217 ? 19.059 6.175 164.341 1.00 28.25 993 SER X C 1
ATOM 1462 O O . SER A 1 217 ? 20.062 6.307 163.654 1.00 28.09 993 SER X O 1
ATOM 1465 N N . GLN A 1 218 ? 18.350 5.058 164.324 1.00 27.28 994 GLN X N 1
ATOM 1466 C CA . GLN A 1 218 ? 18.533 4.030 163.290 1.00 26.69 994 GLN X CA 1
ATOM 1467 C C . GLN A 1 218 ? 17.164 3.751 162.672 1.00 25.65 994 GLN X C 1
ATOM 1468 O O . GLN A 1 218 ? 16.281 3.232 163.342 1.00 25.81 994 GLN X O 1
ATOM 1474 N N . PRO A 1 219 ? 16.960 4.102 161.413 1.00 24.34 995 PRO X N 1
ATOM 1475 C CA . PRO A 1 219 ? 15.702 3.766 160.755 1.00 23.74 995 PRO X CA 1
ATOM 1476 C C . PRO A 1 219 ? 15.576 2.251 160.564 1.00 23.25 995 PRO X C 1
ATOM 1477 O O . PRO A 1 219 ? 16.552 1.570 160.245 1.00 23.14 995 PRO X O 1
ATOM 1481 N N . LEU A 1 220 ? 14.397 1.716 160.809 1.00 23.11 996 LEU X N 1
ATOM 1482 C CA . LEU A 1 220 ? 14.168 0.280 160.656 1.00 23.59 996 LEU X CA 1
ATOM 1483 C C . LEU A 1 220 ? 13.653 0.055 159.254 1.00 24.00 996 LEU X C 1
ATOM 1484 O O . LEU A 1 220 ? 14.101 -0.838 158.553 1.00 24.29 996 LEU X O 1
ATOM 1489 N N . SER A 1 221 ? 12.728 0.909 158.847 1.00 24.97 997 SER X N 1
ATOM 1490 C CA . SER A 1 221 ? 12.196 0.902 157.509 1.00 25.65 997 SER X CA 1
ATOM 1491 C C . SER A 1 221 ? 11.869 2.326 157.047 1.00 26.72 997 SER X C 1
ATOM 1492 O O . SER A 1 221 ? 12.413 3.288 157.527 1.00 26.10 997 SER X O 1
ATOM 1495 N N . ASP A 1 222 ? 10.993 2.423 156.061 1.00 28.82 998 ASP X N 1
ATOM 1496 C CA . ASP A 1 222 ? 10.429 3.684 155.586 1.00 29.92 998 ASP X CA 1
ATOM 1497 C C . ASP A 1 222 ? 9.412 4.226 156.553 1.00 30.16 998 ASP X C 1
ATOM 1498 O O . ASP A 1 222 ? 9.045 5.385 156.441 1.00 31.01 998 ASP X O 1
ATOM 1503 N N . LYS A 1 223 ? 8.942 3.396 157.487 1.00 30.35 999 LYS X N 1
ATOM 1504 C CA . LYS A 1 223 ? 7.851 3.764 158.396 1.00 30.31 999 LYS X CA 1
ATOM 1505 C C . LYS A 1 223 ? 8.191 3.612 159.895 1.00 29.91 999 LYS X C 1
ATOM 1506 O O . LYS A 1 223 ? 7.303 3.610 160.744 1.00 30.24 999 LYS X O 1
ATOM 1509 N N . ALA A 1 224 ? 9.462 3.489 160.240 1.00 29.12 1000 ALA X N 1
ATOM 1510 C CA . ALA A 1 224 ? 9.814 3.440 161.651 1.00 28.34 1000 ALA X CA 1
ATOM 1511 C C . ALA A 1 224 ? 11.281 3.699 161.898 1.00 27.73 1000 ALA X C 1
ATOM 1512 O O . ALA A 1 224 ? 12.150 3.445 161.066 1.00 27.16 1000 ALA X O 1
ATOM 1514 N N . VAL A 1 225 ? 11.523 4.255 163.064 1.00 27.91 1001 VAL X N 1
ATOM 1515 C CA . VAL A 1 225 ? 12.855 4.614 163.506 1.00 28.09 1001 VAL X CA 1
ATOM 1516 C C . VAL A 1 225 ? 12.883 4.327 164.991 1.00 28.08 1001 VAL X C 1
ATOM 1517 O O . VAL A 1 225 ? 11.868 4.450 165.653 1.00 26.93 1001 VAL X O 1
ATOM 1521 N N . LEU A 1 226 ? 14.056 3.898 165.453 1.00 28.61 1002 LEU X N 1
ATOM 1522 C CA . LEU A 1 226 ? 14.362 3.645 166.844 1.00 29.35 1002 LEU X CA 1
ATOM 1523 C C . LEU A 1 226 ? 15.557 4.534 167.216 1.00 29.00 1002 LEU X C 1
ATOM 1524 O O . LEU A 1 226 ? 16.524 4.582 166.480 1.00 28.98 1002 LEU X O 1
ATOM 1529 N N . PHE A 1 227 ? 15.520 5.235 168.340 1.00 29.22 1003 PHE X N 1
ATOM 1530 C CA . PHE A 1 227 ? 16.733 5.952 168.787 1.00 29.42 1003 PHE X CA 1
ATOM 1531 C C . PHE A 1 227 ? 17.140 5.606 170.193 1.00 28.08 1003 PHE X C 1
ATOM 1532 O O . PHE A 1 227 ? 16.309 5.244 170.996 1.00 28.22 1003 PHE X O 1
ATOM 1540 N N . ALA A 1 228 ? 18.441 5.674 170.441 1.00 26.72 1004 ALA X N 1
ATOM 1541 C CA . ALA A 1 228 ? 18.978 5.676 171.774 1.00 26.18 1004 ALA X CA 1
ATOM 1542 C C . ALA A 1 228 ? 19.411 7.114 172.056 1.00 25.88 1004 ALA X C 1
ATOM 1543 O O . ALA A 1 228 ? 19.779 7.821 171.131 1.00 24.61 1004 ALA X O 1
ATOM 1545 N N . THR A 1 229 ? 19.303 7.541 173.322 1.00 26.10 1005 THR X N 1
ATOM 1546 C CA . THR A 1 229 ? 19.772 8.860 173.800 1.00 26.07 1005 THR X CA 1
ATOM 1547 C C . THR A 1 229 ? 20.627 8.721 175.051 1.00 25.96 1005 THR X C 1
ATOM 1548 O O . THR A 1 229 ? 20.312 7.954 175.950 1.00 25.47 1005 THR X O 1
ATOM 1552 N N . ALA A 1 230 ? 21.679 9.520 175.114 1.00 25.94 1006 ALA X N 1
ATOM 1553 C CA . ALA A 1 230 ? 22.489 9.662 176.310 1.00 26.03 1006 ALA X CA 1
ATOM 1554 C C . ALA A 1 230 ? 22.709 11.158 176.502 1.00 26.16 1006 ALA X C 1
ATOM 1555 O O . ALA A 1 230 ? 22.934 11.878 175.540 1.00 26.44 1006 ALA X O 1
ATOM 1557 N N . GLY A 1 231 ? 22.618 11.642 177.736 1.00 26.13 1007 GLY X N 1
ATOM 1558 C CA . GLY A 1 231 ? 22.697 13.072 177.971 1.00 25.35 1007 GLY X CA 1
ATOM 1559 C C . GLY A 1 231 ? 23.233 13.441 179.325 1.00 24.84 1007 GLY X C 1
ATOM 1560 O O . GLY A 1 231 ? 23.310 12.634 180.236 1.00 25.12 1007 GLY X O 1
ATOM 1561 N N . VAL A 1 232 ? 23.550 14.711 179.451 1.00 24.17 1008 VAL X N 1
ATOM 1562 C CA . VAL A 1 232 ? 24.140 15.278 180.639 1.00 23.33 1008 VAL X CA 1
ATOM 1563 C C . VAL A 1 232 ? 23.363 16.566 180.935 1.00 23.25 1008 VAL X C 1
ATOM 1564 O O . VAL A 1 232 ? 22.865 17.243 180.038 1.00 23.17 1008 VAL X O 1
ATOM 1568 N N . GLU A 1 233 ? 23.216 16.880 182.207 1.00 23.23 1009 GLU X N 1
ATOM 1569 C CA . GLU A 1 233 ? 22.367 17.985 182.638 1.00 23.34 1009 GLU X CA 1
ATOM 1570 C C . GLU A 1 233 ? 22.785 18.374 184.057 1.00 22.38 1009 GLU X C 1
ATOM 1571 O O . GLU A 1 233 ? 23.073 17.533 184.889 1.00 22.45 1009 GLU X O 1
ATOM 1577 N N . ARG A 1 234 ? 22.877 19.657 184.320 1.00 21.64 1010 ARG X N 1
ATOM 1578 C CA . ARG A 1 234 ? 23.431 20.118 185.574 1.00 21.17 1010 ARG X CA 1
ATOM 1579 C C . ARG A 1 234 ? 23.053 21.559 185.817 1.00 20.63 1010 ARG X C 1
ATOM 1580 O O . ARG A 1 234 ? 23.209 22.385 184.945 1.00 20.69 1010 ARG X O 1
ATOM 1588 N N . ASP A 1 235 ? 22.616 21.888 187.016 1.00 19.90 1011 ASP X N 1
ATOM 1589 C CA . ASP A 1 235 ? 22.360 23.284 187.289 1.00 19.84 1011 ASP X CA 1
ATOM 1590 C C . ASP A 1 235 ? 23.710 23.987 187.335 1.00 19.12 1011 ASP X C 1
ATOM 1591 O O . ASP A 1 235 ? 24.700 23.447 187.809 1.00 19.40 1011 ASP X O 1
ATOM 1596 N N . LEU A 1 236 ? 23.769 25.156 186.735 1.00 18.72 1012 LEU X N 1
ATOM 1597 C CA . LEU A 1 236 ? 25.007 25.904 186.665 1.00 18.90 1012 LEU X CA 1
ATOM 1598 C C . LEU A 1 236 ? 25.093 26.898 187.802 1.00 18.38 1012 LEU X C 1
ATOM 1599 O O . LEU A 1 236 ? 26.184 27.408 188.080 1.00 19.24 1012 LEU X O 1
ATOM 1604 N N . ASN A 1 237 ? 23.960 27.129 188.464 1.00 18.52 1013 ASN X N 1
ATOM 1605 C CA . ASN A 1 237 ? 23.866 27.959 189.668 1.00 18.64 1013 ASN X CA 1
ATOM 1606 C C . ASN A 1 237 ? 22.896 27.401 190.665 1.00 19.47 1013 ASN X C 1
ATOM 1607 O O . ASN A 1 237 ? 22.458 26.277 190.553 1.00 20.34 1013 ASN X O 1
ATOM 1612 N N . GLY A 1 238 ? 22.557 28.180 191.664 1.00 21.31 1014 GLY X N 1
ATOM 1613 C CA . GLY A 1 238 ? 21.704 27.704 192.745 1.00 22.19 1014 GLY X CA 1
ATOM 1614 C C . GLY A 1 238 ? 20.263 27.483 192.370 1.00 22.79 1014 GLY X C 1
ATOM 1615 O O . GLY A 1 238 ? 19.672 28.217 191.560 1.00 23.89 1014 GLY X O 1
ATOM 1616 N N . ARG A 1 239 ? 19.684 26.443 192.941 1.00 23.40 1015 ARG X N 1
ATOM 1617 C CA . ARG A 1 239 ? 18.277 26.179 192.722 1.00 23.27 1015 ARG X CA 1
ATOM 1618 C C . ARG A 1 239 ? 17.719 25.906 194.080 1.00 24.16 1015 ARG X C 1
ATOM 1619 O O . ARG A 1 239 ? 17.575 24.776 194.483 1.00 24.94 1015 ARG X O 1
ATOM 1627 N N . ASP A 1 240 ? 17.454 26.990 194.792 1.00 24.89 1016 ASP X N 1
ATOM 1628 C CA . ASP A 1 240 ? 16.878 26.973 196.131 1.00 24.89 1016 ASP X CA 1
ATOM 1629 C C . ASP A 1 240 ? 15.431 27.443 196.046 1.00 23.62 1016 ASP X C 1
ATOM 1630 O O . ASP A 1 240 ? 15.161 28.585 195.607 1.00 23.55 1016 ASP X O 1
ATOM 1635 N N . TYR A 1 241 ? 14.518 26.569 196.443 1.00 22.27 1017 TYR X N 1
ATOM 1636 C CA . TYR A 1 241 ? 13.124 26.928 196.534 1.00 21.52 1017 TYR X CA 1
ATOM 1637 C C . TYR A 1 241 ? 12.650 26.937 197.973 1.00 21.91 1017 TYR X C 1
ATOM 1638 O O . TYR A 1 241 ? 11.468 26.918 198.239 1.00 22.30 1017 TYR X O 1
ATOM 1647 N N . THR A 1 242 ? 13.576 27.029 198.905 1.00 22.81 1018 THR X N 1
ATOM 1648 C CA . THR A 1 242 ? 13.232 27.181 200.300 1.00 24.06 1018 THR X CA 1
ATOM 1649 C C . THR A 1 242 ? 12.681 28.573 200.542 1.00 24.86 1018 THR X C 1
ATOM 1650 O O . THR A 1 242 ? 13.358 29.558 200.282 1.00 25.32 1018 THR X O 1
ATOM 1654 N N . VAL A 1 243 ? 11.440 28.639 201.020 1.00 25.93 1019 VAL X N 1
ATOM 1655 C CA . VAL A 1 243 ? 10.785 29.912 201.275 1.00 26.65 1019 VAL X CA 1
ATOM 1656 C C . VAL A 1 243 ? 11.091 30.398 202.675 1.00 26.61 1019 VAL X C 1
ATOM 1657 O O . VAL A 1 243 ? 11.175 29.606 203.605 1.00 26.39 1019 VAL X O 1
ATOM 1661 N N . THR A 1 244 ? 11.312 31.706 202.764 1.00 27.11 1020 THR X N 1
ATOM 1662 C CA . THR A 1 244 ? 11.340 32.468 204.007 1.00 27.66 1020 THR X CA 1
ATOM 1663 C C . THR A 1 244 ? 9.929 32.599 204.540 1.00 28.30 1020 THR X C 1
ATOM 1664 O O . THR A 1 244 ? 9.066 33.109 203.838 1.00 27.75 1020 THR X O 1
ATOM 1668 N N . GLY A 1 245 ? 9.700 32.192 205.785 1.00 29.50 1021 GLY X N 1
ATOM 1669 C CA . GLY A 1 245 ? 8.422 32.417 206.450 1.00 29.72 1021 GLY X CA 1
ATOM 1670 C C . GLY A 1 245 ? 8.650 32.917 207.836 1.00 30.01 1021 GLY X C 1
ATOM 1671 O O . GLY A 1 245 ? 8.439 32.132 208.735 1.00 31.57 1021 GLY X O 1
ATOM 1672 N N . PRO A 1 263 ? 23.914 20.877 193.798 1.00 25.74 1039 PRO X N 1
ATOM 1673 C CA . PRO A 1 263 ? 23.983 21.003 192.315 1.00 25.30 1039 PRO X CA 1
ATOM 1674 C C . PRO A 1 263 ? 24.821 19.873 191.752 1.00 25.24 1039 PRO X C 1
ATOM 1675 O O . PRO A 1 263 ? 26.049 19.839 191.923 1.00 25.06 1039 PRO X O 1
ATOM 1679 N N . HIS A 1 264 ? 24.168 18.894 191.151 1.00 25.47 1040 HIS X N 1
ATOM 1680 C CA . HIS A 1 264 ? 24.896 17.712 190.675 1.00 26.05 1040 HIS X CA 1
ATOM 1681 C C . HIS A 1 264 ? 24.594 17.513 189.243 1.00 25.29 1040 HIS X C 1
ATOM 1682 O O . HIS A 1 264 ? 23.546 17.941 188.773 1.00 25.26 1040 HIS X O 1
ATOM 1689 N N . THR A 1 265 ? 25.547 16.899 188.546 1.00 25.44 1041 THR X N 1
ATOM 1690 C CA . THR A 1 265 ? 25.395 16.477 187.151 1.00 25.54 1041 THR X CA 1
ATOM 1691 C C . THR A 1 265 ? 24.497 15.249 187.111 1.00 25.30 1041 THR X C 1
ATOM 1692 O O . THR A 1 265 ? 24.797 14.288 187.787 1.00 25.16 1041 THR X O 1
ATOM 1696 N N . ARG A 1 266 ? 23.405 15.264 186.346 1.00 25.16 1042 ARG X N 1
ATOM 1697 C CA . ARG A 1 266 ? 22.773 13.971 185.976 1.00 25.56 1042 ARG X CA 1
ATOM 1698 C C . ARG A 1 266 ? 23.035 13.426 184.601 1.00 24.00 1042 ARG X C 1
ATOM 1699 O O . ARG A 1 266 ? 23.140 14.160 183.678 1.00 24.27 1042 ARG X O 1
ATOM 1707 N N . LEU A 1 267 ? 23.164 12.112 184.531 1.00 23.64 1043 LEU X N 1
ATOM 1708 C CA . LEU A 1 267 ? 23.248 11.349 183.310 1.00 23.26 1043 LEU X CA 1
ATOM 1709 C C . LEU A 1 267 ? 21.837 10.890 183.015 1.00 22.25 1043 LEU X C 1
ATOM 1710 O O . LEU A 1 267 ? 21.148 10.438 183.900 1.00 21.31 1043 LEU X O 1
ATOM 1715 N N . VAL A 1 268 ? 21.414 11.030 181.774 1.00 21.52 1044 VAL X N 1
ATOM 1716 C CA . VAL A 1 268 ? 20.150 10.498 181.334 1.00 22.05 1044 VAL X CA 1
ATOM 1717 C C . VAL A 1 268 ? 20.373 9.577 180.164 1.00 22.14 1044 VAL X C 1
ATOM 1718 O O . VAL A 1 268 ? 20.963 10.003 179.187 1.00 22.65 1044 VAL X O 1
ATOM 1722 N N . ALA A 1 269 ? 19.889 8.345 180.242 1.00 22.57 1045 ALA X N 1
ATOM 1723 C CA . ALA A 1 269 ? 19.865 7.437 179.081 1.00 22.81 1045 ALA X CA 1
ATOM 1724 C C . ALA A 1 269 ? 18.404 7.200 178.690 1.00 23.12 1045 ALA X C 1
ATOM 1725 O O . ALA A 1 269 ? 17.512 7.358 179.518 1.00 23.06 1045 ALA X O 1
ATOM 1727 N N . GLY A 1 270 ? 18.157 6.827 177.439 1.00 23.59 1046 GLY X N 1
ATOM 1728 C CA . G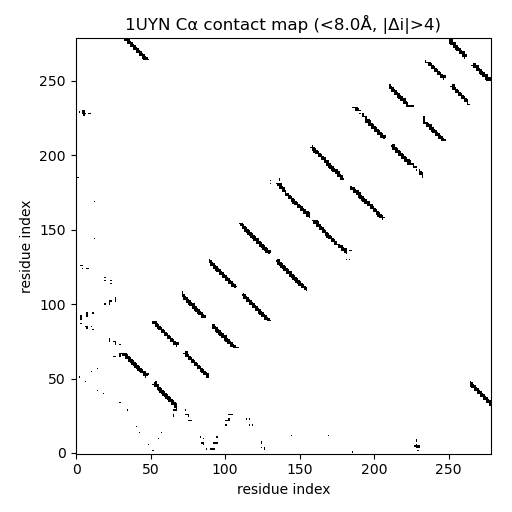LY A 1 270 ? 16.800 6.753 176.941 1.00 24.06 1046 GLY X CA 1
ATOM 1729 C C . GLY A 1 270 ? 16.599 5.957 175.692 1.00 24.32 1046 GLY X C 1
ATOM 1730 O O . GLY A 1 270 ? 17.555 5.603 175.013 1.00 24.94 1046 GLY X O 1
ATOM 1731 N N . LEU A 1 271 ? 15.340 5.652 175.401 1.00 24.74 1047 LEU X N 1
ATOM 1732 C CA . LEU A 1 271 ? 14.983 4.869 174.216 1.00 25.26 1047 LEU X CA 1
ATOM 1733 C C . LEU A 1 271 ? 13.814 5.447 173.538 1.00 25.15 1047 LEU X C 1
ATOM 1734 O O . LEU A 1 271 ? 12.980 6.007 174.165 1.00 24.37 1047 LEU X O 1
ATOM 1739 N N . GLY A 1 272 ? 13.712 5.226 172.244 1.00 26.40 1048 GLY X N 1
ATOM 1740 C CA . GLY A 1 272 ? 12.571 5.734 171.532 1.00 27.34 1048 GLY X CA 1
ATOM 1741 C C . GLY A 1 272 ? 12.246 5.023 170.253 1.00 27.55 1048 GLY X C 1
ATOM 1742 O O . GLY A 1 272 ? 12.979 4.167 169.809 1.00 28.08 1048 GLY X O 1
ATOM 1743 N N . ALA A 1 273 ? 11.126 5.422 169.668 1.00 27.99 1049 ALA X N 1
ATOM 1744 C CA . ALA A 1 273 ? 10.653 4.883 168.418 1.00 28.23 1049 ALA X CA 1
ATOM 1745 C C . ALA A 1 273 ? 9.503 5.758 167.938 1.00 28.97 1049 ALA X C 1
ATOM 1746 O O . ALA A 1 273 ? 8.537 5.913 168.676 1.00 28.58 1049 ALA X O 1
ATOM 1748 N N . ASP A 1 274 ? 9.647 6.386 166.762 1.00 30.23 1050 ASP X N 1
ATOM 1749 C CA . ASP A 1 274 ? 8.509 6.953 165.978 1.00 31.51 1050 ASP X CA 1
ATOM 1750 C C . ASP A 1 274 ? 8.017 5.879 164.985 1.00 31.24 1050 ASP X C 1
ATOM 1751 O O . ASP A 1 274 ? 8.841 5.263 164.329 1.00 30.99 1050 ASP X O 1
ATOM 1756 N N . VAL A 1 275 ? 6.711 5.674 164.826 1.00 30.96 1051 VAL X N 1
ATOM 1757 C CA . VAL A 1 275 ? 6.223 4.837 163.729 1.00 31.06 1051 VAL X CA 1
ATOM 1758 C C . VAL A 1 275 ? 5.130 5.529 162.896 1.00 31.26 1051 VAL X C 1
ATOM 1759 O O . VAL A 1 275 ? 4.221 6.111 163.459 1.00 31.51 1051 VAL X O 1
ATOM 1763 N N . GLU A 1 276 ? 5.227 5.469 161.562 1.00 31.69 1052 GLU X N 1
ATOM 1764 C CA . GLU A 1 276 ? 4.143 5.900 160.644 1.00 31.89 1052 GLU X CA 1
ATOM 1765 C C . GLU A 1 276 ? 3.134 4.776 160.431 1.00 31.35 1052 GLU X C 1
ATOM 1766 O O . GLU A 1 276 ? 3.476 3.790 159.799 1.00 30.71 1052 GLU X O 1
ATOM 1772 N N . PHE A 1 277 ? 1.913 4.919 160.966 1.00 31.18 1053 PHE X N 1
ATOM 1773 C CA . PHE A 1 277 ? 0.840 3.902 160.826 1.00 31.39 1053 PHE X CA 1
ATOM 1774 C C . PHE A 1 277 ? 0.138 3.912 159.479 1.00 31.14 1053 PHE X C 1
ATOM 1775 O O . PHE A 1 277 ? -0.459 2.911 159.081 1.00 30.76 1053 PHE X O 1
ATOM 1783 N N . GLY A 1 278 ? 0.182 5.055 158.804 1.00 31.11 1054 GLY X N 1
ATOM 1784 C CA . GLY A 1 278 ? -0.385 5.197 157.472 1.00 30.70 1054 GLY X CA 1
ATOM 1785 C C . GLY A 1 278 ? -1.585 6.126 157.519 1.00 30.07 1054 GLY X C 1
ATOM 1786 O O . GLY A 1 278 ? -2.232 6.285 158.577 1.00 29.42 1054 GLY X O 1
ATOM 1787 N N . ASN A 1 279 ? -1.869 6.732 156.366 1.00 29.07 1055 ASN X N 1
ATOM 1788 C CA . ASN A 1 279 ? -3.018 7.623 156.196 1.00 28.60 1055 ASN X CA 1
ATOM 1789 C C . ASN A 1 279 ? -2.937 8.845 157.108 1.00 27.57 1055 ASN X C 1
ATOM 1790 O O . ASN A 1 279 ? -3.976 9.327 157.564 1.00 26.59 1055 ASN X O 1
ATOM 1792 N N . GLY A 1 280 ? -1.699 9.313 157.359 1.00 26.59 1056 GLY X N 1
ATOM 1793 C CA . GLY A 1 280 ? -1.410 10.509 158.142 1.00 25.69 1056 GLY X CA 1
ATOM 1794 C C . GLY A 1 280 ? -0.968 10.284 159.583 1.00 24.95 1056 GLY X C 1
ATOM 1795 O O . GLY A 1 280 ? -0.245 11.100 160.156 1.00 23.90 1056 GLY X O 1
ATOM 1796 N N . TRP A 1 281 ? -1.390 9.166 160.163 1.00 24.22 1057 TRP X N 1
ATOM 1797 C CA . TRP A 1 281 ? -1.141 8.872 161.584 1.00 24.15 1057 TRP X CA 1
ATOM 1798 C C . TRP A 1 281 ? 0.268 8.367 161.927 1.00 24.04 1057 TRP X C 1
ATOM 1799 O O . TRP A 1 281 ? 0.792 7.501 161.282 1.00 25.09 1057 TRP X O 1
ATOM 1810 N N . ASN A 1 282 ? 0.900 8.946 162.923 1.00 25.06 1058 ASN X N 1
ATOM 1811 C CA . ASN A 1 282 ? 2.109 8.376 163.512 1.00 25.43 1058 ASN X CA 1
ATOM 1812 C C . ASN A 1 282 ? 1.936 8.175 165.021 1.00 25.07 1058 ASN X C 1
ATOM 1813 O O . ASN A 1 282 ? 1.034 8.720 165.640 1.00 23.84 1058 ASN X O 1
ATOM 1818 N N . GLY A 1 283 ? 2.790 7.327 165.572 1.00 25.18 1059 GLY X N 1
ATOM 1819 C CA . GLY A 1 283 ? 2.776 6.962 166.972 1.00 25.05 1059 GLY X CA 1
ATOM 1820 C C . GLY A 1 283 ? 4.179 7.215 167.495 1.00 25.23 1059 GLY X C 1
ATOM 1821 O O . GLY A 1 283 ? 5.093 7.536 166.746 1.00 25.15 1059 GLY X O 1
ATOM 1822 N N . LEU A 1 284 ? 4.346 7.080 168.797 1.00 25.46 1060 LEU X N 1
ATOM 1823 C CA . LEU A 1 284 ? 5.518 7.600 169.461 1.00 25.39 1060 LEU X CA 1
ATOM 1824 C C . LEU A 1 284 ? 5.698 6.933 170.806 1.00 24.80 1060 LEU X C 1
ATOM 1825 O O . LEU A 1 284 ? 4.766 6.887 171.568 1.00 25.34 1060 LEU X O 1
ATOM 1830 N N . ALA A 1 285 ? 6.893 6.436 171.098 1.00 24.28 1061 ALA X N 1
ATOM 1831 C CA . ALA A 1 285 ? 7.209 5.841 172.397 1.00 23.64 1061 ALA X CA 1
ATOM 1832 C C . ALA A 1 285 ? 8.596 6.316 172.861 1.00 23.25 1061 ALA X C 1
ATOM 1833 O O . ALA A 1 285 ? 9.573 6.180 172.166 1.00 23.60 1061 ALA X O 1
ATOM 1835 N N . ARG A 1 286 ? 8.689 6.867 174.050 1.00 23.51 1062 ARG X N 1
ATOM 1836 C CA . ARG A 1 286 ? 9.975 7.252 174.596 1.00 23.49 1062 ARG X CA 1
ATOM 1837 C C . ARG A 1 286 ? 10.058 6.818 176.035 1.00 22.42 1062 ARG X C 1
ATOM 1838 O O . ARG A 1 286 ? 9.112 6.976 176.750 1.00 23.41 1062 ARG X O 1
ATOM 1846 N N . TYR A 1 287 ? 11.161 6.227 176.445 1.00 21.52 1063 TYR X N 1
ATOM 1847 C CA . TYR A 1 287 ? 11.437 6.018 177.839 1.00 21.24 1063 TYR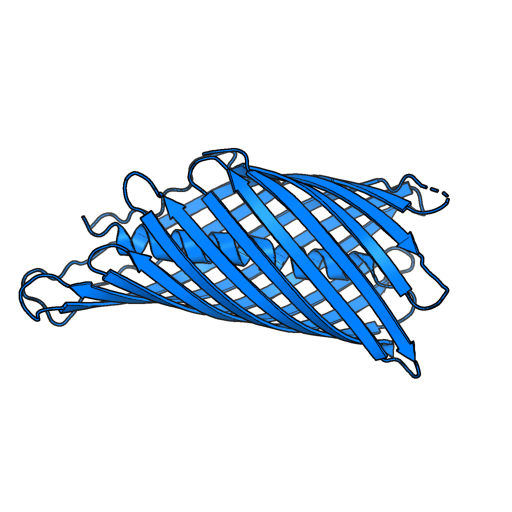 X CA 1
ATOM 1848 C C . TYR A 1 287 ? 12.845 6.537 178.120 1.00 21.18 1063 TYR X C 1
ATOM 1849 O O . TYR A 1 287 ? 13.724 6.471 177.274 1.00 20.72 1063 TYR X O 1
ATOM 1858 N N . SER A 1 288 ? 13.045 7.012 179.339 1.00 21.32 1064 SER X N 1
ATOM 1859 C CA . SER A 1 288 ? 14.222 7.758 179.770 1.00 21.17 1064 SER X CA 1
ATOM 1860 C C . SER A 1 288 ? 14.461 7.524 181.275 1.00 21.11 1064 SER X C 1
ATOM 1861 O O . SER A 1 288 ? 13.521 7.537 182.072 1.00 20.23 1064 SER X O 1
ATOM 1864 N N . TYR A 1 289 ? 15.713 7.334 181.672 1.00 21.29 1065 TYR X N 1
ATOM 1865 C CA . TYR A 1 289 ? 16.082 7.369 183.079 1.00 21.13 1065 TYR X CA 1
ATOM 1866 C C . TYR A 1 289 ? 17.101 8.471 183.365 1.00 20.96 1065 TYR X C 1
ATOM 1867 O O . TYR A 1 289 ? 18.154 8.475 182.754 1.00 21.97 1065 TYR X O 1
ATOM 1876 N N . ALA A 1 290 ? 16.840 9.349 184.320 1.00 20.50 1066 ALA X N 1
ATOM 1877 C CA . ALA A 1 290 ? 17.836 10.317 184.802 1.00 19.88 1066 ALA X CA 1
ATOM 1878 C C . ALA A 1 290 ? 18.404 9.900 186.165 1.00 20.05 1066 ALA X C 1
ATOM 1879 O O . ALA A 1 290 ? 17.627 9.563 187.061 1.00 19.38 1066 ALA X O 1
ATOM 1881 N N . GLY A 1 291 ? 19.737 9.949 186.323 1.00 19.87 1067 GLY X N 1
ATOM 1882 C CA . GLY A 1 291 ? 20.391 9.692 187.606 1.00 20.57 1067 GLY X CA 1
ATOM 1883 C C . GLY A 1 291 ? 21.500 10.648 188.037 1.00 21.14 1067 GLY X C 1
ATOM 1884 O O . GLY A 1 291 ? 22.357 11.041 187.278 1.00 20.10 1067 GLY X O 1
ATOM 1885 N N . SER A 1 292 ? 21.463 11.066 189.282 1.00 23.22 1068 SER X N 1
ATOM 1886 C CA . SER A 1 292 ? 22.695 11.500 189.964 1.00 24.54 1068 SER X CA 1
ATOM 1887 C C . SER A 1 292 ? 22.705 10.836 191.302 1.00 25.74 1068 SER X C 1
ATOM 1888 O O . SER A 1 292 ? 21.775 10.123 191.625 1.00 25.84 1068 SER X O 1
ATOM 1891 N N . LYS A 1 293 ? 23.751 11.057 192.093 1.00 27.79 1069 LYS X N 1
ATOM 1892 C CA . LYS A 1 293 ? 23.733 10.611 193.480 1.00 28.25 1069 LYS X CA 1
ATOM 1893 C C . LYS A 1 293 ? 22.499 11.273 194.074 1.00 28.41 1069 LYS X C 1
ATOM 1894 O O . LYS A 1 293 ? 22.216 12.452 193.816 1.00 28.40 1069 LYS X O 1
ATOM 1900 N N . GLN A 1 294 ? 21.734 10.457 194.793 1.00 28.48 1070 GLN X N 1
ATOM 1901 C CA . GLN A 1 294 ? 20.502 10.855 195.466 1.00 28.25 1070 GLN X CA 1
ATOM 1902 C C . GLN A 1 294 ? 19.409 11.332 194.534 1.00 27.08 1070 GLN X C 1
ATOM 1903 O O . GLN A 1 294 ? 18.481 12.038 194.945 1.00 27.86 1070 GLN X O 1
ATOM 1909 N N . TYR A 1 295 ? 19.481 10.944 193.274 1.00 25.49 1071 TYR X N 1
ATOM 1910 C CA . TYR A 1 295 ? 18.388 11.295 192.360 1.00 24.26 1071 TYR X CA 1
ATOM 1911 C C . TYR A 1 295 ? 18.222 10.187 191.351 1.00 23.14 1071 TYR X C 1
ATOM 1912 O O . TYR A 1 295 ? 19.184 9.631 190.866 1.00 23.55 1071 TYR X O 1
ATOM 1921 N N . GLY A 1 296 ? 16.977 9.858 191.063 1.00 22.35 1072 GLY X N 1
ATOM 1922 C CA . GLY A 1 296 ? 16.652 8.892 190.033 1.00 21.61 1072 GLY X CA 1
ATOM 1923 C C . GLY A 1 296 ? 15.232 9.098 189.575 1.00 20.91 1072 GLY X C 1
ATOM 1924 O O . GLY A 1 296 ? 14.341 9.132 190.385 1.00 20.67 1072 GLY X O 1
ATOM 1925 N N . ASN A 1 297 ? 15.019 9.224 188.277 1.00 20.78 1073 ASN X N 1
ATOM 1926 C CA . ASN A 1 297 ? 13.700 9.467 187.728 1.00 20.23 1073 ASN X CA 1
ATOM 1927 C C . ASN A 1 297 ? 13.460 8.636 186.511 1.00 19.66 1073 ASN X C 1
ATOM 1928 O O . ASN A 1 297 ? 14.245 8.676 185.618 1.00 20.40 1073 ASN X O 1
ATOM 1933 N N . HIS A 1 298 ? 12.365 7.897 186.470 1.00 19.78 1074 HIS X N 1
ATOM 1934 C CA . HIS A 1 298 ? 11.887 7.248 185.237 1.00 19.72 1074 HIS X CA 1
ATOM 1935 C C . HIS A 1 298 ? 10.943 8.208 184.524 1.00 19.72 1074 HIS X C 1
ATOM 1936 O O . HIS A 1 298 ? 10.008 8.665 185.099 1.00 18.03 1074 HIS X O 1
ATOM 1943 N N . SER A 1 299 ? 11.218 8.521 183.267 1.00 22.09 1075 SER X N 1
ATOM 1944 C CA . SER A 1 299 ? 10.320 9.321 182.395 1.00 23.18 1075 SER X CA 1
ATOM 1945 C C . SER A 1 299 ? 9.881 8.480 181.211 1.00 23.62 1075 SER X C 1
ATOM 1946 O O . SER A 1 299 ? 10.700 7.839 180.560 1.00 23.76 1075 SER X O 1
ATOM 1949 N N . GLY A 1 300 ? 8.581 8.448 180.957 1.00 25.03 1076 GLY X N 1
ATOM 1950 C CA . GLY A 1 300 ? 8.009 7.683 179.839 1.00 25.88 1076 GLY X CA 1
ATOM 1951 C C . GLY A 1 300 ? 7.162 8.590 178.969 1.00 26.00 1076 GLY X C 1
ATOM 1952 O O . GLY A 1 300 ? 6.848 9.674 179.374 1.00 27.01 1076 GLY X O 1
ATOM 1953 N N . ARG A 1 301 ? 6.755 8.160 177.795 1.00 26.45 1077 ARG 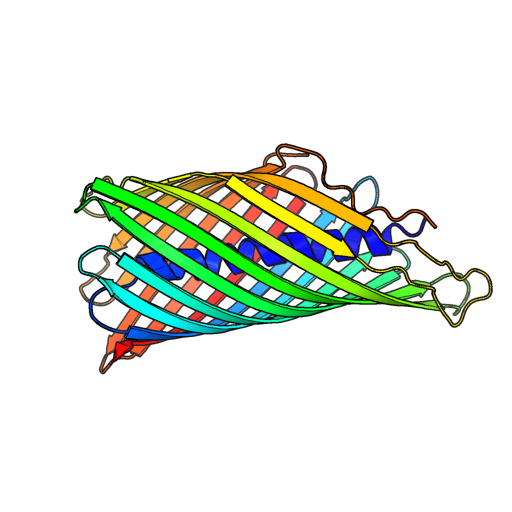X N 1
ATOM 1954 C CA . ARG A 1 301 ? 5.989 9.050 176.903 1.00 26.46 1077 ARG X CA 1
ATOM 1955 C C . ARG A 1 301 ? 5.375 8.270 175.749 1.00 26.04 1077 ARG X C 1
ATOM 1956 O O . ARG A 1 301 ? 6.075 7.496 175.109 1.00 25.90 1077 ARG X O 1
ATOM 1964 N N . VAL A 1 302 ? 4.077 8.456 175.516 1.00 25.40 1078 VAL X N 1
ATOM 1965 C CA . VAL A 1 302 ? 3.389 7.862 174.382 1.00 25.46 1078 VAL X CA 1
ATOM 1966 C C . VAL A 1 302 ? 2.663 8.996 173.676 1.00 24.87 1078 VAL X C 1
ATOM 1967 O O . VAL A 1 302 ? 1.971 9.775 174.313 1.00 24.56 1078 VAL X O 1
ATOM 1971 N N . GLY A 1 303 ? 2.858 9.090 172.367 1.00 24.56 1079 GLY X N 1
ATOM 1972 C CA . GLY A 1 303 ? 2.280 10.130 171.545 1.00 24.55 1079 GLY X CA 1
ATOM 1973 C C . GLY A 1 303 ? 1.602 9.566 170.314 1.00 25.03 1079 GLY X C 1
ATOM 1974 O O . GLY A 1 303 ? 2.116 8.623 169.674 1.00 25.33 1079 GLY X O 1
ATOM 1975 N N . VAL A 1 304 ? 0.436 10.113 169.986 1.00 24.47 1080 VAL X N 1
ATOM 1976 C CA . VAL A 1 304 ? -0.214 9.812 168.719 1.00 23.98 1080 VAL X CA 1
ATOM 1977 C C . VAL A 1 304 ? -0.278 11.119 167.937 1.00 23.64 1080 VAL X C 1
ATOM 1978 O O . VAL A 1 304 ? -0.435 12.174 168.508 1.00 24.76 1080 VAL X O 1
ATOM 1982 N N . GLY A 1 305 ? -0.119 11.044 166.629 1.00 23.35 1081 GLY X N 1
ATOM 1983 C CA . GLY A 1 305 ? 0.159 12.208 165.800 1.00 23.11 1081 GLY X CA 1
ATOM 1984 C C . GLY A 1 305 ? -0.586 12.177 164.475 1.00 22.50 1081 GLY X C 1
ATOM 1985 O O . GLY A 1 305 ? -0.917 11.107 163.960 1.00 22.64 1081 GLY X O 1
ATOM 1986 N N . TYR A 1 306 ? -0.880 13.346 163.921 1.00 21.36 1082 TYR X N 1
ATOM 1987 C CA . TYR A 1 306 ? -1.510 13.397 162.629 1.00 20.53 1082 TYR X CA 1
ATOM 1988 C C . TYR A 1 306 ? -0.878 14.479 161.782 1.00 20.00 1082 TYR X C 1
ATOM 1989 O O . TYR A 1 306 ? -0.948 15.641 162.109 1.00 19.67 1082 TYR X O 1
ATOM 1998 N N . ARG A 1 307 ? -0.277 14.057 160.675 1.00 20.18 1083 ARG X N 1
ATOM 1999 C CA . ARG A 1 307 ? 0.336 14.932 159.684 1.00 20.64 1083 ARG X CA 1
ATOM 2000 C C . ARG A 1 307 ? -0.674 15.245 158.580 1.00 19.55 1083 ARG X C 1
ATOM 2001 O O . ARG A 1 307 ? -1.136 14.357 157.936 1.00 18.89 1083 ARG X O 1
ATOM 2004 N N . PHE A 1 308 ? -1.059 16.511 158.428 1.00 19.88 1084 PHE X N 1
ATOM 2005 C CA . PHE A 1 308 ? -1.937 16.923 157.326 1.00 20.22 1084 PHE X CA 1
ATOM 2006 C C . PHE A 1 308 ? -1.112 17.042 156.071 1.00 20.45 1084 PHE X C 1
ATOM 2007 O O . PHE A 1 308 ? 0.028 17.534 156.153 1.00 20.87 1084 PHE X O 1
#

Nearest PDB structures (foldseek):
  1uyn-assembly1_X  TM=1.004E+00  e=8.169E-51  Neisseria meningitidis
  1uyo-assembly1_X  TM=9.766E-01  e=1.508E-40  Neisseria meningitidis
  3aeh-assembly2_B  TM=6.839E-01  e=3.305E-10  Escherichia coli
  2qom-assembly2_B  TM=7.760E-01  e=8.262E-09  Escherichia coli O157:H7
  4v3g-assembly1_A  TM=5.724E-01  e=3.500E-07  Klebsiella oxytoca

B-factor: mean 25.52, std 8.41, range [10.62, 73.53]

Sequence (279 aa):
AATVYADSTAAHADMQGRRLKAVSDGLDHNGTGLRVIAQTQQDGGTWEQGGVEGKMRGSTQTVGIAAKTGENTTAAATLGMGRSTWSENSANAKTDSISLFAGIRHDAGDIGYLKGLFSYGRYKNSISRSTGADEHAEGSVNGTLMQLGALGGVNVPTGDLTVEGGLRYDLLKQDAFAEKGSALGWSGNSLTEGTLVGLAGLKLSQPLSDKAVLFATAGVERDLNGRDYTVTGPHTRLVAGLGADVEFGNGWNGLARYSYAGSKQYGNHSGRVGVGYRF

Radius of gyration: 19.7 Å; Cα contacts (8 Å, |Δi|>4): 809; chains: 1; bounding box: 33×35×62 Å